Protein AF-A0A0N6ZLJ0-F1 (afdb_monomer)

Mean predicted aligned error: 18.86 Å

Structure (mmCIF, N/CA/C/O backbone):
data_AF-A0A0N6ZLJ0-F1
#
_entry.id   AF-A0A0N6ZLJ0-F1
#
loop_
_atom_site.group_PDB
_atom_site.id
_atom_site.type_symbol
_atom_site.label_atom_id
_atom_site.label_alt_id
_atom_site.label_comp_id
_atom_site.label_asym_id
_atom_site.label_entity_id
_atom_site.label_seq_id
_atom_site.pdbx_PDB_ins_code
_atom_site.Cartn_x
_atom_site.Cartn_y
_atom_site.Cartn_z
_atom_site.occupancy
_atom_site.B_iso_or_equiv
_atom_site.auth_seq_id
_atom_site.auth_comp_id
_atom_site.auth_asym_id
_atom_site.auth_atom_id
_atom_site.pdbx_PDB_model_num
ATOM 1 N N . MET A 1 1 ? 42.363 -26.002 18.635 1.00 52.41 1 MET A N 1
ATOM 2 C CA . MET A 1 1 ? 41.527 -25.064 19.416 1.00 52.41 1 MET A CA 1
ATOM 3 C C . MET A 1 1 ? 40.366 -24.640 18.540 1.00 52.41 1 MET A C 1
ATOM 5 O O . MET A 1 1 ? 40.624 -24.199 17.424 1.00 52.41 1 MET A O 1
ATOM 9 N N . ALA A 1 2 ? 39.127 -24.828 18.997 1.00 64.88 2 ALA A N 1
ATOM 10 C CA . ALA A 1 2 ? 37.952 -24.365 18.263 1.00 64.88 2 ALA A CA 1
ATOM 11 C C . ALA A 1 2 ? 37.994 -22.833 18.156 1.00 64.88 2 ALA A C 1
ATOM 13 O O . ALA A 1 2 ? 38.275 -22.152 19.144 1.00 64.88 2 ALA A O 1
ATOM 14 N N . ARG A 1 3 ? 37.780 -22.292 16.953 1.00 79.94 3 ARG A N 1
ATOM 15 C CA . ARG A 1 3 ? 37.704 -20.840 16.748 1.00 79.94 3 ARG A CA 1
ATOM 16 C C . ARG A 1 3 ? 36.329 -20.370 17.218 1.00 79.94 3 ARG A C 1
ATOM 18 O O . ARG A 1 3 ? 35.318 -20.896 16.761 1.00 79.94 3 ARG A O 1
ATOM 25 N N . THR A 1 4 ? 36.298 -19.407 18.129 1.00 82.31 4 THR A N 1
ATOM 26 C CA . THR A 1 4 ? 35.071 -18.805 18.664 1.00 82.31 4 THR A CA 1
ATOM 27 C C . THR A 1 4 ? 34.960 -17.352 18.226 1.00 82.31 4 THR A C 1
ATOM 29 O O . THR A 1 4 ? 35.959 -16.724 17.858 1.00 82.31 4 THR A O 1
ATOM 32 N N . ILE A 1 5 ? 33.749 -16.800 18.280 1.00 77.75 5 ILE A N 1
ATOM 33 C CA . ILE A 1 5 ? 33.586 -15.349 18.181 1.00 77.75 5 ILE A CA 1
ATOM 34 C C . ILE A 1 5 ? 34.235 -14.666 19.389 1.00 77.75 5 ILE A C 1
ATOM 36 O O . ILE A 1 5 ? 34.245 -15.176 20.512 1.00 77.75 5 ILE A O 1
ATOM 40 N N . THR A 1 6 ? 34.815 -13.499 19.149 1.00 76.69 6 THR A N 1
ATOM 41 C CA . THR A 1 6 ? 35.459 -12.689 20.183 1.00 76.69 6 THR A CA 1
ATOM 42 C C . THR A 1 6 ? 34.416 -12.090 21.128 1.00 76.69 6 THR A C 1
ATOM 44 O O . THR A 1 6 ? 33.272 -11.851 20.744 1.00 76.69 6 THR A O 1
ATOM 47 N N . ARG A 1 7 ? 34.811 -11.771 22.366 1.00 70.88 7 ARG A N 1
ATOM 48 C CA . ARG A 1 7 ? 33.910 -11.159 23.359 1.00 70.88 7 ARG A CA 1
ATOM 49 C C . ARG A 1 7 ? 33.211 -9.872 22.868 1.00 70.88 7 ARG A C 1
ATOM 51 O O . ARG A 1 7 ? 32.027 -9.719 23.142 1.00 70.88 7 ARG A O 1
ATOM 58 N N . PRO A 1 8 ? 33.858 -8.980 22.091 1.00 70.81 8 PRO A N 1
ATOM 59 C CA . PRO A 1 8 ? 33.164 -7.839 21.486 1.00 70.81 8 PRO A CA 1
ATOM 60 C C . PRO A 1 8 ? 32.103 -8.215 20.439 1.00 70.81 8 PRO A C 1
ATOM 62 O O . PRO A 1 8 ? 31.102 -7.518 20.323 1.00 70.81 8 PRO A O 1
ATOM 65 N N . GLN A 1 9 ? 32.306 -9.293 19.672 1.00 71.44 9 GLN A N 1
ATOM 66 C CA . GLN A 1 9 ? 31.314 -9.801 18.708 1.00 71.44 9 GLN A CA 1
ATOM 67 C C . GLN A 1 9 ? 30.130 -10.451 19.429 1.00 71.44 9 GLN A C 1
ATOM 69 O O . GLN A 1 9 ? 28.988 -10.244 19.037 1.00 71.44 9 GLN A O 1
ATOM 74 N N . PHE A 1 10 ? 30.418 -11.182 20.507 1.00 71.19 10 PHE A N 1
ATOM 75 C CA . PHE A 1 10 ? 29.425 -11.779 21.395 1.00 71.19 10 PHE A CA 1
ATOM 76 C C . PHE A 1 10 ? 28.491 -10.724 21.999 1.00 71.19 10 PHE A C 1
ATOM 78 O O . PHE A 1 10 ? 27.276 -10.838 21.878 1.00 71.19 10 PHE A O 1
ATOM 85 N N . GLU A 1 11 ? 29.047 -9.666 22.599 1.00 65.94 11 GLU A N 1
ATOM 86 C CA . GLU A 1 11 ? 28.230 -8.598 23.189 1.00 65.94 11 GLU A CA 1
ATOM 87 C C . GLU A 1 11 ? 27.425 -7.852 22.122 1.00 65.94 11 GLU A C 1
ATOM 89 O O . GLU A 1 11 ? 26.254 -7.567 22.344 1.00 65.94 11 GLU A O 1
ATOM 94 N N . ALA A 1 12 ? 28.014 -7.595 20.946 1.00 66.00 12 ALA A N 1
ATOM 95 C CA . ALA A 1 12 ? 27.310 -6.948 19.842 1.00 66.00 12 ALA A CA 1
ATOM 96 C C . ALA A 1 12 ? 26.086 -7.758 19.382 1.00 66.00 12 ALA A C 1
ATOM 98 O O . ALA A 1 12 ? 25.016 -7.179 19.209 1.00 66.00 12 ALA A O 1
ATOM 99 N N . LEU A 1 13 ? 26.226 -9.080 19.238 1.00 66.31 13 LEU A N 1
ATOM 100 C CA . LEU A 1 13 ? 25.138 -9.966 18.823 1.00 66.31 13 LEU A CA 1
ATOM 101 C C . LEU A 1 13 ? 24.043 -10.080 19.895 1.00 66.31 13 LEU A C 1
ATOM 103 O O . LEU A 1 13 ? 22.867 -9.965 19.571 1.00 66.31 13 LEU A O 1
ATOM 107 N N . ARG A 1 14 ? 24.424 -10.211 21.174 1.00 66.25 14 ARG A N 1
ATOM 108 C CA . ARG A 1 14 ? 23.482 -10.226 22.308 1.00 66.25 14 ARG A CA 1
ATOM 109 C C . ARG A 1 14 ? 22.653 -8.943 22.381 1.00 66.25 14 ARG A C 1
ATOM 111 O O . ARG A 1 14 ? 21.457 -8.987 22.617 1.00 66.25 14 ARG A O 1
ATOM 118 N N . THR A 1 15 ? 23.276 -7.785 22.160 1.00 60.75 15 THR A N 1
ATOM 119 C CA . THR A 1 15 ? 22.575 -6.488 22.199 1.00 60.75 15 THR A CA 1
ATOM 120 C C . THR A 1 15 ? 21.744 -6.174 20.954 1.00 60.75 15 THR A C 1
ATOM 122 O O . THR A 1 15 ? 21.046 -5.165 20.949 1.00 60.75 15 THR A O 1
ATOM 125 N N . ALA A 1 16 ? 21.842 -6.990 19.902 1.00 55.72 16 ALA A N 1
ATOM 126 C CA . ALA A 1 16 ? 21.079 -6.821 18.668 1.00 55.72 16 ALA A CA 1
ATOM 127 C C . ALA A 1 16 ? 19.743 -7.593 18.673 1.00 55.72 16 ALA A C 1
ATOM 129 O O . ALA A 1 16 ? 18.965 -7.429 17.737 1.00 55.72 16 ALA A O 1
ATOM 130 N N . ALA A 1 17 ? 19.465 -8.404 19.703 1.00 48.97 17 ALA A N 1
ATOM 131 C CA . ALA A 1 17 ? 18.191 -9.101 19.853 1.00 48.97 17 ALA A CA 1
ATOM 132 C C . ALA A 1 17 ? 17.025 -8.108 20.063 1.00 48.97 17 ALA A C 1
ATOM 134 O O . ALA A 1 17 ? 17.182 -7.122 20.795 1.00 48.97 17 ALA A O 1
ATOM 135 N N . PRO A 1 18 ? 15.853 -8.334 19.441 1.00 46.22 18 PRO A N 1
ATOM 136 C CA . PRO A 1 18 ? 14.679 -7.505 19.668 1.00 46.22 18 PRO A CA 1
ATOM 137 C C . PRO A 1 18 ? 14.128 -7.755 21.076 1.00 46.22 18 PRO A C 1
ATOM 139 O O . PRO A 1 18 ? 13.447 -8.743 21.330 1.00 46.22 18 PRO A O 1
ATOM 142 N N . VAL A 1 19 ? 14.392 -6.834 22.006 1.00 40.75 19 VAL A N 1
ATOM 143 C CA . VAL A 1 19 ? 13.733 -6.837 23.317 1.00 40.75 19 VAL A CA 1
ATOM 144 C C . VAL A 1 19 ? 12.391 -6.121 23.180 1.00 40.75 19 VAL A C 1
ATOM 146 O O . VAL A 1 19 ? 12.261 -4.928 23.463 1.00 40.75 19 VAL A O 1
ATOM 149 N N . THR A 1 20 ? 11.382 -6.846 22.705 1.00 39.81 20 THR A N 1
ATOM 150 C CA . THR A 1 20 ? 9.997 -6.362 22.575 1.00 39.81 20 THR A CA 1
ATOM 151 C C . THR A 1 20 ? 9.404 -5.859 23.898 1.00 39.81 20 THR A C 1
ATOM 153 O O . THR A 1 20 ? 8.471 -5.070 23.878 1.00 39.81 20 THR A O 1
ATOM 156 N N . GLU A 1 21 ? 9.974 -6.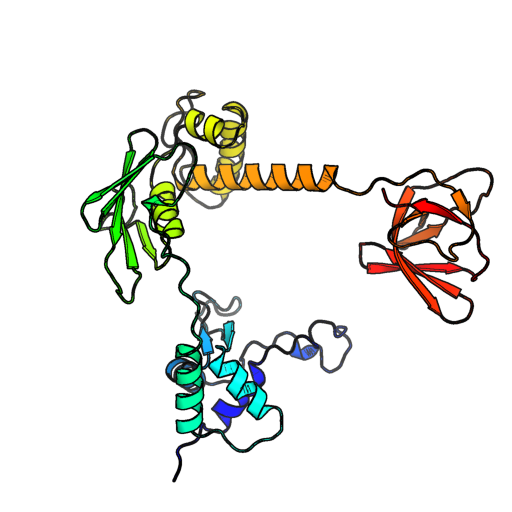215 25.052 1.00 38.59 21 GLU A N 1
ATOM 157 C CA . GLU A 1 21 ? 9.443 -5.842 26.373 1.00 38.59 21 GLU A CA 1
ATOM 158 C C . GLU A 1 21 ? 9.874 -4.449 26.883 1.00 38.59 21 GLU A C 1
ATOM 160 O O . GLU A 1 21 ? 9.404 -4.004 27.928 1.00 38.59 21 GLU A O 1
ATOM 165 N N . TRP A 1 22 ? 10.797 -3.742 26.214 1.00 38.72 22 TRP A N 1
ATOM 166 C CA . TRP A 1 22 ? 11.397 -2.505 26.765 1.00 38.72 22 TRP A CA 1
ATOM 167 C C . TRP A 1 22 ? 10.868 -1.210 26.131 1.00 38.72 22 TRP A C 1
ATOM 169 O O . TRP A 1 22 ? 11.173 -0.110 26.609 1.00 38.72 22 TRP A O 1
ATOM 179 N N . GLN A 1 23 ? 10.060 -1.321 25.075 1.00 40.97 23 GLN A N 1
ATOM 180 C CA . GLN A 1 23 ? 9.491 -0.168 24.370 1.00 40.97 23 GLN A CA 1
ATOM 181 C C . GLN A 1 23 ? 8.473 0.599 25.240 1.00 40.97 23 GLN A C 1
ATOM 183 O O . GLN A 1 23 ? 8.405 1.829 25.153 1.00 40.97 23 GLN A O 1
ATOM 188 N N . ASP A 1 24 ? 7.840 -0.075 26.206 1.00 42.41 24 ASP A N 1
ATOM 189 C CA . ASP A 1 24 ? 6.773 0.480 27.056 1.00 42.41 24 ASP A CA 1
ATOM 190 C C . ASP A 1 24 ? 7.243 1.086 28.391 1.00 42.41 24 ASP A C 1
ATOM 192 O O . ASP A 1 24 ? 6.434 1.545 29.198 1.00 42.41 24 ASP A O 1
ATOM 196 N N . LEU A 1 25 ? 8.554 1.147 28.660 1.00 43.81 25 LEU A N 1
ATOM 197 C CA . LEU A 1 25 ? 9.036 1.736 29.915 1.00 43.81 25 LEU A CA 1
ATOM 198 C C . LEU A 1 25 ? 8.827 3.268 29.941 1.00 43.81 25 LEU A C 1
ATOM 200 O O . LEU A 1 25 ? 9.243 3.957 29.003 1.00 43.81 25 LEU A O 1
ATOM 204 N N . PRO A 1 26 ? 8.248 3.846 31.009 1.00 53.50 26 PRO A N 1
ATOM 205 C CA . PRO A 1 26 ? 8.068 5.293 31.122 1.00 53.50 26 PRO A CA 1
ATOM 206 C C . PRO A 1 26 ? 9.421 6.017 31.169 1.00 53.50 26 PRO A C 1
ATOM 208 O O . PRO A 1 26 ? 10.396 5.490 31.702 1.00 53.50 26 PRO A O 1
ATOM 211 N N . ALA A 1 27 ? 9.491 7.245 30.640 1.00 54.44 27 ALA A N 1
ATOM 212 C CA . ALA A 1 27 ? 10.744 8.004 30.483 1.00 54.44 27 ALA A CA 1
ATOM 213 C C . ALA A 1 27 ? 11.508 8.255 31.802 1.00 54.44 27 ALA A C 1
ATOM 215 O O . ALA A 1 27 ? 12.710 8.502 31.797 1.00 54.44 27 ALA A O 1
ATOM 216 N N . SER A 1 28 ? 10.811 8.168 32.935 1.00 50.03 28 SER A N 1
ATOM 217 C CA . SER A 1 28 ? 11.355 8.290 34.290 1.00 50.03 28 SER A CA 1
ATOM 218 C C . SER A 1 28 ? 12.064 7.030 34.801 1.00 50.03 28 SER A C 1
ATOM 220 O O . SER A 1 28 ? 12.712 7.072 35.847 1.00 50.03 28 SER A O 1
ATOM 222 N N . HIS A 1 29 ? 11.950 5.900 34.101 1.00 46.72 29 HIS A N 1
ATOM 223 C CA . HIS A 1 29 ? 12.581 4.648 34.494 1.00 46.72 29 HIS A CA 1
ATOM 224 C C . HIS A 1 29 ? 14.100 4.717 34.261 1.00 46.72 29 HIS A C 1
ATOM 226 O O . HIS A 1 29 ? 14.548 5.150 33.202 1.00 46.72 29 HIS A O 1
ATOM 232 N N . ALA A 1 30 ? 14.918 4.232 35.203 1.00 42.78 30 ALA A N 1
ATOM 233 C CA . ALA A 1 30 ? 16.387 4.308 35.109 1.00 42.78 30 ALA A CA 1
ATOM 234 C C . ALA A 1 30 ? 16.961 3.644 33.834 1.00 42.78 30 ALA A C 1
ATOM 236 O O . ALA A 1 30 ? 18.031 4.019 33.354 1.00 42.78 30 ALA A O 1
ATOM 237 N N . LEU A 1 31 ? 16.212 2.695 33.259 1.00 38.00 31 LEU A N 1
ATOM 238 C CA . LEU A 1 31 ? 16.536 1.990 32.012 1.00 38.00 31 LEU A CA 1
ATOM 239 C C . LEU A 1 31 ? 15.912 2.618 30.747 1.00 38.00 31 LEU A C 1
ATOM 241 O O . LEU A 1 31 ? 16.231 2.189 29.644 1.00 38.00 31 LEU A O 1
ATOM 245 N N . ALA A 1 32 ? 15.062 3.645 30.859 1.00 44.88 32 ALA A N 1
ATOM 246 C CA . ALA A 1 32 ? 14.475 4.326 29.698 1.00 44.88 32 ALA A CA 1
ATOM 247 C C . ALA A 1 32 ? 15.512 5.135 28.897 1.00 44.88 32 ALA A C 1
ATOM 249 O O . ALA A 1 32 ? 15.346 5.336 27.698 1.00 44.88 32 ALA A O 1
ATOM 250 N N . SER A 1 33 ? 16.639 5.502 29.520 1.00 42.03 33 SER A N 1
ATOM 251 C CA . SER A 1 33 ? 17.816 6.091 28.854 1.00 42.03 33 SER A CA 1
ATOM 252 C C . SER A 1 33 ? 18.478 5.162 27.821 1.00 42.03 33 SER A C 1
ATOM 254 O O . SER A 1 33 ? 19.375 5.574 27.087 1.00 42.03 33 SER A O 1
ATOM 256 N N . LEU A 1 34 ? 18.043 3.900 27.747 1.00 39.84 34 LEU A N 1
ATOM 257 C CA . LEU A 1 34 ? 18.506 2.906 26.783 1.00 39.84 34 LEU A CA 1
ATOM 258 C C . LEU A 1 34 ? 17.640 2.855 25.511 1.00 39.84 34 LEU A C 1
ATOM 260 O O . LEU A 1 34 ? 17.991 2.110 24.598 1.00 39.84 34 LEU A O 1
ATOM 264 N N . LYS A 1 35 ? 16.553 3.643 25.427 1.00 41.97 35 LYS A N 1
ATOM 265 C CA . LYS A 1 35 ? 15.631 3.684 24.273 1.00 41.97 35 LYS A CA 1
ATOM 266 C C . LYS A 1 35 ? 16.289 4.145 22.961 1.00 41.97 35 LYS A C 1
ATOM 268 O O . LYS A 1 35 ? 15.826 3.756 21.898 1.00 41.97 35 LYS A O 1
ATOM 273 N N . ASP A 1 36 ? 17.426 4.842 23.025 1.00 42.09 36 ASP A N 1
ATOM 274 C CA . ASP A 1 36 ? 18.203 5.283 21.850 1.00 42.09 36 ASP A CA 1
ATOM 275 C C . ASP A 1 36 ? 19.373 4.359 21.456 1.00 42.09 36 ASP A C 1
ATOM 277 O O . ASP A 1 36 ? 20.393 4.784 20.900 1.00 42.09 36 ASP A O 1
ATOM 281 N N . ARG A 1 37 ? 19.268 3.049 21.700 1.00 46.84 37 ARG A N 1
ATOM 282 C CA . ARG A 1 37 ? 20.363 2.117 21.383 1.00 46.84 37 ARG A CA 1
ATOM 283 C C . ARG A 1 37 ? 20.310 1.578 19.961 1.00 46.84 37 ARG A C 1
ATOM 285 O O . ARG A 1 37 ? 19.965 0.441 19.674 1.00 46.84 37 ARG A O 1
ATOM 292 N N . ARG A 1 38 ? 20.823 2.426 19.077 1.00 41.47 38 ARG A N 1
ATOM 293 C CA . ARG A 1 38 ? 21.673 2.043 17.944 1.00 41.47 38 ARG A CA 1
ATOM 294 C C . ARG A 1 38 ? 22.865 1.206 18.466 1.00 41.47 38 ARG A C 1
ATOM 296 O O . ARG A 1 38 ? 23.229 1.328 19.633 1.00 41.47 38 ARG A O 1
ATOM 303 N N . ALA A 1 39 ? 23.516 0.392 17.632 1.00 39.56 39 ALA A N 1
ATOM 304 C CA . ALA A 1 39 ? 24.730 -0.371 17.976 1.00 39.56 39 ALA A CA 1
ATOM 305 C C . ALA A 1 39 ? 25.961 0.536 18.264 1.00 39.56 39 ALA A C 1
ATOM 307 O O . ALA A 1 39 ? 26.999 0.426 17.619 1.00 39.56 39 ALA A O 1
ATOM 308 N N . VAL A 1 40 ? 25.859 1.475 19.212 1.00 42.81 40 VAL A N 1
ATOM 309 C CA . VAL A 1 40 ? 26.749 2.643 19.378 1.00 42.81 40 VAL A CA 1
ATOM 310 C C . VAL A 1 40 ? 28.142 2.291 19.917 1.00 42.81 40 VAL A C 1
ATOM 312 O O . VAL A 1 40 ? 28.978 3.172 20.068 1.00 42.81 40 VAL A O 1
ATOM 315 N N . VAL A 1 41 ? 28.483 1.019 20.151 1.00 45.78 41 VAL A N 1
ATOM 316 C CA . VAL A 1 41 ? 29.832 0.680 20.660 1.00 45.78 41 VAL A CA 1
ATOM 317 C C . VAL A 1 41 ? 30.513 -0.489 19.936 1.00 45.78 41 VAL A C 1
ATOM 319 O O . VAL A 1 41 ? 31.637 -0.861 20.280 1.00 45.78 41 VAL A O 1
ATOM 322 N N . ALA A 1 42 ? 29.914 -1.052 18.882 1.00 52.75 42 ALA A N 1
ATOM 323 C CA . ALA A 1 42 ? 30.617 -2.036 18.061 1.00 52.75 42 ALA A CA 1
ATOM 324 C C . ALA A 1 42 ? 31.529 -1.312 17.056 1.00 52.75 42 ALA A C 1
ATOM 326 O O . ALA A 1 42 ? 31.067 -0.541 16.215 1.00 52.75 42 ALA A O 1
ATOM 327 N N . ARG A 1 43 ? 32.847 -1.559 17.113 1.00 59.41 43 ARG A N 1
ATOM 328 C CA . ARG A 1 43 ? 33.771 -1.086 16.065 1.00 59.41 43 ARG A CA 1
ATOM 329 C C . ARG A 1 43 ? 33.284 -1.599 14.706 1.00 59.41 43 ARG A C 1
ATOM 331 O O . ARG A 1 43 ? 32.845 -2.741 14.618 1.00 59.41 43 ARG A O 1
ATOM 338 N N . ARG A 1 44 ? 33.439 -0.813 13.635 1.00 65.50 44 ARG A N 1
ATOM 339 C CA . ARG A 1 44 ? 33.070 -1.205 12.256 1.00 65.50 44 ARG A CA 1
ATOM 340 C C . ARG A 1 44 ? 33.551 -2.613 11.881 1.00 65.50 44 ARG A C 1
ATOM 342 O O . ARG A 1 44 ? 32.789 -3.406 11.349 1.00 65.50 44 ARG A O 1
ATOM 349 N N . SER A 1 45 ? 34.778 -2.957 12.270 1.00 69.94 45 SER A N 1
ATOM 350 C CA . SER A 1 45 ? 35.364 -4.286 12.064 1.00 69.94 45 SER A CA 1
ATOM 351 C C . SER A 1 45 ? 34.576 -5.433 12.713 1.00 69.94 45 SER A C 1
ATOM 353 O O . SER A 1 45 ? 34.623 -6.556 12.230 1.00 69.94 45 SER A O 1
ATOM 355 N N . THR A 1 46 ? 33.884 -5.179 13.824 1.00 68.25 46 THR A N 1
ATOM 356 C CA . THR A 1 46 ? 33.023 -6.153 14.507 1.00 68.25 46 THR A CA 1
ATOM 357 C C . THR A 1 46 ? 31.763 -6.406 13.687 1.00 68.25 46 THR A C 1
ATOM 359 O O . THR A 1 46 ? 31.415 -7.561 13.460 1.00 68.25 46 THR A O 1
ATOM 362 N N . VAL A 1 47 ? 31.127 -5.340 13.196 1.00 68.06 47 VAL A N 1
ATOM 363 C CA . VAL A 1 47 ? 29.914 -5.420 12.369 1.00 68.06 47 VAL A CA 1
ATOM 364 C C . VAL A 1 47 ? 30.211 -6.102 11.034 1.00 68.06 47 VAL A C 1
ATOM 366 O O . VAL A 1 47 ? 29.505 -7.033 10.663 1.00 68.06 47 VAL A O 1
ATOM 369 N N . ASP A 1 48 ? 31.310 -5.734 10.369 1.00 71.94 48 ASP A N 1
ATOM 370 C CA . ASP A 1 48 ? 31.718 -6.345 9.097 1.00 71.94 48 ASP A CA 1
ATOM 371 C C . ASP A 1 48 ? 31.927 -7.865 9.227 1.00 71.94 48 ASP A C 1
ATOM 373 O O . ASP A 1 48 ? 31.646 -8.620 8.297 1.00 71.94 48 ASP A O 1
ATOM 377 N N . VAL A 1 49 ? 32.410 -8.336 10.383 1.00 76.12 49 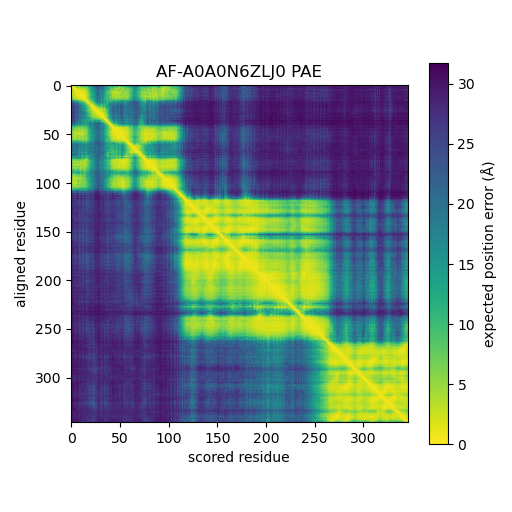VAL A N 1
ATOM 378 C CA . VAL A 1 49 ? 32.560 -9.774 10.641 1.00 76.12 49 VAL A CA 1
ATOM 379 C C . VAL A 1 49 ? 31.206 -10.444 10.868 1.00 76.12 49 VAL A C 1
ATOM 381 O O . VAL A 1 49 ? 30.990 -11.519 10.321 1.00 76.12 49 VAL A O 1
ATOM 384 N N . LEU A 1 50 ? 30.284 -9.828 11.613 1.00 77.50 50 LEU A N 1
ATOM 385 C CA . LEU A 1 50 ? 28.943 -10.389 11.831 1.00 77.50 50 LEU A CA 1
ATOM 386 C C . LEU A 1 50 ? 28.133 -10.484 10.527 1.00 77.50 50 LEU A C 1
ATOM 388 O O . LEU A 1 50 ? 27.475 -11.496 10.298 1.00 77.50 50 LEU A O 1
ATOM 392 N N . VAL A 1 51 ? 28.262 -9.489 9.644 1.00 78.31 51 VAL A N 1
ATOM 393 C CA . VAL A 1 51 ? 27.670 -9.509 8.294 1.00 78.31 51 VAL A CA 1
ATOM 394 C C . VAL A 1 51 ? 28.283 -10.628 7.449 1.00 78.31 51 VAL A C 1
ATOM 396 O O . VAL A 1 51 ? 27.560 -11.410 6.842 1.00 78.31 51 VAL A O 1
ATOM 399 N N . ARG A 1 52 ? 29.617 -10.779 7.450 1.00 82.62 52 ARG A N 1
ATOM 400 C CA . ARG A 1 52 ? 30.289 -11.883 6.730 1.00 82.62 52 ARG A CA 1
ATOM 401 C C . ARG A 1 52 ? 29.904 -13.268 7.242 1.00 82.62 52 ARG A C 1
ATOM 403 O O . ARG A 1 52 ? 29.989 -14.227 6.485 1.00 82.62 52 ARG A O 1
ATOM 410 N N . LEU A 1 53 ? 29.530 -13.373 8.514 1.00 80.38 53 LEU A N 1
ATOM 411 C CA . LEU A 1 53 ? 29.043 -14.608 9.123 1.00 80.38 53 LEU A CA 1
ATOM 412 C C . LEU A 1 53 ? 27.545 -14.846 8.876 1.00 80.38 53 LEU A C 1
ATOM 414 O O . LEU A 1 53 ? 27.035 -15.865 9.324 1.00 80.38 53 LEU A O 1
ATOM 418 N N . GLY A 1 54 ? 26.843 -13.938 8.187 1.00 81.12 54 GLY A N 1
ATOM 419 C CA . GLY A 1 54 ? 25.416 -14.075 7.883 1.00 81.12 54 GLY A CA 1
ATOM 420 C C . GLY A 1 54 ? 24.504 -13.943 9.103 1.00 81.12 54 GLY A C 1
ATOM 421 O O . GLY A 1 54 ? 23.384 -14.438 9.076 1.00 81.12 54 GLY A O 1
ATOM 422 N N . LEU A 1 55 ? 24.974 -13.313 10.185 1.00 76.44 55 LEU A N 1
ATOM 423 C CA . LEU A 1 55 ? 24.220 -13.179 11.440 1.00 76.44 55 LEU A CA 1
ATOM 424 C C . LEU A 1 55 ? 23.400 -11.883 11.512 1.00 76.44 55 LEU A C 1
ATOM 426 O O . LEU A 1 55 ? 22.543 -11.738 12.378 1.00 76.44 55 LEU A O 1
ATOM 430 N N . VAL A 1 56 ? 23.703 -10.913 10.650 1.00 76.12 56 VAL A N 1
ATOM 431 C CA . VAL A 1 56 ? 23.172 -9.551 10.726 1.00 76.12 56 VAL A CA 1
ATOM 432 C C . VAL A 1 56 ? 22.974 -8.974 9.328 1.00 76.12 56 VAL A C 1
ATOM 434 O O . VAL A 1 56 ? 23.853 -9.127 8.478 1.00 76.12 56 VAL A O 1
ATOM 437 N N . GLU A 1 57 ? 21.883 -8.232 9.134 1.00 71.00 57 GLU A N 1
ATOM 438 C CA . GLU A 1 57 ? 21.611 -7.447 7.925 1.00 71.00 57 GLU A CA 1
ATOM 439 C C . GLU A 1 57 ? 21.771 -5.937 8.177 1.00 71.00 57 GLU A C 1
ATOM 441 O O . GLU A 1 57 ? 21.436 -5.406 9.245 1.00 71.00 57 GLU A O 1
ATOM 446 N N . LEU A 1 58 ? 22.323 -5.233 7.185 1.00 67.12 58 LEU A N 1
ATOM 447 C CA . LEU A 1 58 ? 22.482 -3.777 7.209 1.00 67.12 58 LEU A CA 1
ATOM 448 C C . LEU A 1 58 ? 21.267 -3.115 6.554 1.00 67.12 58 LEU A C 1
ATOM 450 O O . LEU A 1 58 ? 20.821 -3.569 5.506 1.00 67.12 58 LEU A O 1
ATOM 454 N N . ALA A 1 59 ? 20.777 -2.014 7.127 1.00 57.31 59 ALA A N 1
ATOM 455 C CA . ALA A 1 59 ? 19.878 -1.123 6.394 1.00 57.31 59 ALA A CA 1
ATOM 456 C C . ALA A 1 59 ? 20.684 -0.268 5.414 1.00 57.31 59 ALA A C 1
ATOM 458 O O . ALA A 1 59 ? 21.654 0.387 5.813 1.00 57.31 59 ALA A O 1
ATOM 459 N N . ASP A 1 60 ? 20.246 -0.219 4.160 1.00 50.12 60 ASP A N 1
ATOM 460 C CA . ASP A 1 60 ? 20.778 0.729 3.190 1.00 50.12 60 ASP A CA 1
ATOM 461 C C . ASP A 1 60 ? 20.394 2.173 3.562 1.00 50.12 60 ASP A C 1
ATOM 463 O O . ASP A 1 60 ? 19.284 2.462 4.006 1.00 50.12 60 ASP A O 1
ATOM 467 N N . GLY A 1 61 ? 21.331 3.106 3.365 1.00 52.91 61 GLY A N 1
ATOM 468 C CA . GLY A 1 61 ? 21.024 4.540 3.275 1.00 52.91 61 GLY A CA 1
ATOM 469 C C . GLY A 1 61 ? 20.959 5.360 4.572 1.00 52.91 61 GLY A C 1
ATOM 470 O O . GLY A 1 61 ? 20.641 6.545 4.501 1.00 52.91 61 GLY A O 1
ATOM 471 N N . ALA A 1 62 ? 21.293 4.819 5.748 1.00 49.56 62 ALA A N 1
ATOM 472 C CA . ALA A 1 62 ? 21.254 5.610 6.985 1.00 49.56 62 ALA A CA 1
ATOM 473 C C . ALA A 1 62 ? 22.427 6.615 7.091 1.00 49.56 62 ALA A C 1
ATOM 475 O O . ALA A 1 62 ? 23.600 6.242 7.200 1.00 49.56 62 ALA A O 1
ATOM 476 N N . VAL A 1 63 ? 22.107 7.911 7.131 1.00 52.09 63 VAL A N 1
ATOM 477 C CA . VAL A 1 63 ? 23.054 9.014 7.367 1.00 52.09 63 VAL A CA 1
ATOM 478 C C . VAL A 1 63 ? 22.828 9.569 8.775 1.00 52.09 63 VAL A C 1
ATOM 480 O O . VAL A 1 63 ? 21.694 9.721 9.220 1.00 52.09 63 VAL A O 1
ATOM 483 N N . SER A 1 64 ? 23.902 9.824 9.524 1.00 46.72 64 SER A N 1
ATOM 484 C CA . SER A 1 64 ? 23.808 10.488 10.829 1.00 46.72 64 SER A CA 1
ATOM 485 C C . SER A 1 64 ? 23.313 11.924 10.639 1.00 46.72 64 SER A C 1
ATOM 487 O O . SER A 1 64 ? 23.980 12.703 9.968 1.00 46.72 64 SER A O 1
ATOM 489 N N . GLU A 1 65 ? 22.186 12.283 11.255 1.00 46.19 65 GLU A N 1
ATOM 490 C CA . GLU A 1 65 ? 21.636 13.651 11.208 1.00 46.19 65 GLU A CA 1
ATOM 491 C C . GLU A 1 65 ? 22.597 14.687 11.812 1.00 46.19 65 GLU A C 1
ATOM 493 O O . GLU A 1 65 ? 22.694 15.807 11.325 1.00 46.19 65 GLU A O 1
ATOM 498 N N . GLU A 1 66 ? 23.372 14.292 12.825 1.00 41.50 66 GLU A N 1
ATOM 499 C CA . GLU A 1 66 ? 24.331 15.163 13.513 1.00 41.50 66 GLU A CA 1
ATOM 500 C C . GLU A 1 66 ? 25.622 15.400 12.710 1.00 41.50 66 GLU A C 1
ATOM 502 O O . GLU A 1 66 ? 26.219 16.471 12.784 1.00 41.50 66 GLU A O 1
ATOM 507 N N . THR A 1 67 ? 26.082 14.410 11.936 1.00 48.88 67 THR A N 1
ATOM 508 C CA . THR A 1 67 ? 27.407 14.470 11.283 1.00 48.88 67 THR A CA 1
ATOM 509 C C . THR A 1 67 ? 27.368 14.419 9.757 1.00 48.88 67 THR A C 1
ATOM 511 O O . THR A 1 67 ? 28.407 14.605 9.121 1.00 48.88 67 THR A O 1
ATOM 514 N N . GLY A 1 68 ? 26.213 14.130 9.153 1.00 45.16 68 GLY A N 1
ATOM 515 C CA . GLY A 1 68 ? 26.046 13.962 7.706 1.00 45.16 68 GLY A CA 1
ATOM 516 C C . GLY A 1 68 ? 26.803 12.765 7.117 1.00 45.16 68 GLY A C 1
ATOM 517 O O . GLY A 1 68 ? 26.921 12.648 5.899 1.00 45.16 68 GLY A O 1
ATOM 518 N N . ARG A 1 69 ? 27.362 11.878 7.954 1.00 43.34 69 ARG A N 1
ATOM 519 C CA . ARG A 1 69 ? 28.165 10.732 7.505 1.00 43.34 69 ARG A CA 1
ATOM 520 C C . ARG A 1 69 ? 27.316 9.462 7.409 1.00 43.34 69 ARG A C 1
ATOM 522 O O . ARG A 1 69 ? 26.503 9.221 8.307 1.00 43.34 69 ARG A O 1
ATOM 529 N N . PRO A 1 70 ? 27.521 8.624 6.374 1.00 48.34 70 PRO A N 1
ATOM 530 C CA . PRO A 1 70 ? 26.896 7.309 6.307 1.00 48.34 70 PRO A CA 1
ATOM 531 C C . PRO A 1 70 ? 27.385 6.463 7.485 1.00 48.34 70 PRO A C 1
ATOM 533 O O . PRO A 1 70 ? 28.589 6.407 7.761 1.00 48.34 70 PRO A O 1
ATOM 536 N N . TRP A 1 71 ? 26.460 5.826 8.199 1.00 49.44 71 TRP A N 1
ATOM 537 C CA . TRP A 1 71 ? 26.787 4.963 9.330 1.00 49.44 71 TRP A CA 1
ATOM 538 C C . TRP A 1 71 ? 26.011 3.644 9.230 1.00 49.44 71 TRP A C 1
ATOM 540 O O . TRP A 1 71 ? 24.849 3.615 8.835 1.00 49.44 71 TRP A O 1
ATOM 550 N N . ASN A 1 72 ? 26.674 2.535 9.562 1.00 48.62 72 ASN A N 1
ATOM 551 C CA . ASN A 1 72 ? 26.107 1.197 9.409 1.00 48.62 72 ASN A CA 1
ATOM 552 C C . ASN A 1 72 ? 25.158 0.907 10.578 1.00 48.62 72 ASN A C 1
ATOM 554 O O . ASN A 1 72 ? 25.610 0.583 11.680 1.00 48.62 72 ASN A O 1
ATOM 558 N N . ARG A 1 73 ? 23.848 1.016 10.342 1.00 55.28 73 ARG A N 1
ATOM 559 C CA . ARG A 1 73 ? 22.823 0.556 11.283 1.00 55.28 73 ARG A CA 1
ATOM 560 C C . ARG A 1 73 ? 22.541 -0.923 11.016 1.00 55.28 73 ARG A C 1
ATOM 562 O O . ARG A 1 73 ? 22.134 -1.286 9.917 1.00 55.28 73 ARG A O 1
ATOM 569 N N . ILE A 1 74 ? 22.757 -1.760 12.029 1.00 55.50 74 ILE A N 1
ATOM 570 C CA . ILE A 1 74 ? 22.216 -3.124 12.061 1.00 55.50 74 ILE A CA 1
ATOM 571 C C . ILE A 1 74 ? 20.692 -2.983 12.112 1.00 55.50 74 ILE A C 1
ATOM 573 O O . ILE A 1 74 ? 20.181 -2.386 13.061 1.00 55.50 74 ILE A O 1
ATOM 577 N N . HIS A 1 75 ? 19.998 -3.429 11.067 1.00 57.88 75 HIS A N 1
ATOM 578 C CA . HIS A 1 75 ? 18.546 -3.262 10.946 1.00 57.88 75 HIS A CA 1
ATOM 579 C C . HIS A 1 75 ? 17.788 -4.440 11.556 1.00 57.88 75 HIS A C 1
ATOM 581 O O . HIS A 1 75 ? 16.758 -4.238 12.190 1.00 57.88 75 HIS A O 1
ATOM 587 N N . ALA A 1 76 ? 18.333 -5.648 11.407 1.00 62.50 76 ALA A N 1
ATOM 588 C CA . ALA A 1 76 ? 17.770 -6.870 11.959 1.00 62.50 76 ALA A CA 1
ATOM 589 C C . ALA A 1 76 ? 18.858 -7.937 12.158 1.00 62.50 76 ALA A C 1
ATOM 591 O O . ALA A 1 76 ? 19.907 -7.921 11.498 1.00 62.50 76 ALA A O 1
ATOM 592 N N . LEU A 1 77 ? 18.593 -8.872 13.070 1.00 71.94 77 LEU A N 1
ATOM 593 C CA . LEU A 1 77 ? 19.270 -10.163 13.092 1.00 71.94 77 LEU A CA 1
ATOM 594 C C . LEU A 1 77 ? 18.684 -11.043 11.983 1.00 71.94 77 LEU A C 1
ATOM 596 O O . LEU A 1 77 ? 17.489 -10.986 11.709 1.00 71.94 77 LEU A O 1
ATOM 600 N N . THR A 1 78 ? 19.511 -11.876 11.358 1.00 75.38 78 THR A N 1
ATOM 601 C CA . THR A 1 78 ? 18.981 -12.978 10.539 1.00 75.38 78 THR A CA 1
ATOM 602 C C . THR A 1 78 ? 18.400 -14.059 11.460 1.00 75.38 78 THR A C 1
ATOM 604 O O . THR A 1 78 ? 18.783 -14.112 12.627 1.00 75.38 78 THR A O 1
ATOM 607 N N . PRO A 1 79 ? 17.573 -14.999 10.972 1.00 76.56 79 PRO A N 1
ATOM 608 C CA . PRO A 1 79 ? 17.158 -16.172 11.749 1.00 76.56 79 PRO A CA 1
ATOM 609 C C . PRO A 1 79 ? 18.325 -16.945 12.394 1.00 76.56 79 PRO A C 1
ATOM 611 O O . PRO A 1 79 ? 18.227 -17.404 13.531 1.00 76.56 79 PRO A O 1
ATOM 614 N N . ALA A 1 80 ? 19.468 -17.051 11.702 1.00 75.81 80 ALA A N 1
ATOM 615 C CA . ALA A 1 80 ? 20.690 -17.599 12.289 1.00 75.81 80 ALA A CA 1
ATOM 616 C C . ALA A 1 80 ? 21.252 -16.680 13.390 1.00 75.81 80 ALA A C 1
ATOM 618 O O . ALA A 1 80 ? 21.639 -17.156 14.456 1.00 75.81 80 ALA A O 1
ATOM 619 N N . GLY A 1 81 ? 21.262 -15.365 13.162 1.00 76.56 81 GLY A N 1
ATOM 620 C CA . GLY A 1 81 ? 21.589 -14.349 14.162 1.00 76.56 81 GLY A CA 1
ATOM 621 C C . GLY A 1 81 ? 20.742 -14.439 15.428 1.00 76.56 81 GLY A C 1
ATOM 622 O O . GLY A 1 81 ? 21.305 -14.416 16.518 1.00 76.56 81 GLY A O 1
ATOM 623 N N . GLU A 1 82 ? 19.427 -14.601 15.293 1.00 75.19 82 GLU A N 1
ATOM 624 C CA . GLU A 1 82 ? 18.469 -14.753 16.393 1.00 75.19 82 GLU A CA 1
ATOM 625 C C . GLU A 1 82 ? 18.696 -16.051 17.166 1.00 75.19 82 GLU A C 1
ATOM 627 O O . GLU A 1 82 ? 18.810 -16.023 18.389 1.00 75.19 82 GLU A O 1
ATOM 632 N N . ALA A 1 83 ? 18.849 -17.183 16.471 1.00 72.25 83 ALA A N 1
ATOM 633 C CA . ALA A 1 83 ? 19.114 -18.474 17.106 1.00 72.25 83 ALA A CA 1
ATOM 634 C C . ALA A 1 83 ? 20.428 -18.465 17.903 1.00 72.25 83 ALA A C 1
ATOM 636 O O . ALA A 1 83 ? 20.513 -19.023 19.003 1.00 72.25 83 ALA A O 1
ATOM 637 N N . ILE A 1 84 ? 21.462 -17.808 17.366 1.00 75.69 84 ILE A N 1
ATOM 638 C CA . ILE A 1 84 ? 22.717 -17.628 18.087 1.00 75.69 84 ILE A CA 1
ATOM 639 C C . ILE A 1 84 ? 22.527 -16.641 19.243 1.00 75.69 84 ILE A C 1
ATOM 641 O O . ILE A 1 84 ? 22.920 -16.990 20.352 1.00 75.69 84 ILE A O 1
ATOM 645 N N . ALA A 1 85 ? 21.904 -15.476 19.043 1.00 72.81 85 ALA A N 1
ATOM 646 C CA . ALA A 1 85 ? 21.680 -14.473 20.089 1.00 72.81 85 ALA A CA 1
ATOM 647 C C . ALA A 1 85 ? 20.880 -15.028 21.278 1.00 72.81 85 ALA A C 1
ATOM 649 O O . ALA A 1 85 ? 21.307 -14.853 22.418 1.00 72.81 85 ALA A O 1
ATOM 650 N N . ALA A 1 86 ? 19.812 -15.788 21.022 1.00 69.06 86 ALA A N 1
ATOM 651 C CA . ALA A 1 86 ? 19.020 -16.464 22.048 1.00 69.06 86 ALA A CA 1
ATOM 652 C C . ALA A 1 86 ? 19.874 -17.432 22.883 1.00 69.06 86 ALA A C 1
ATOM 654 O O . ALA A 1 86 ? 19.783 -17.458 24.107 1.00 69.06 86 ALA A O 1
ATOM 655 N N . SER A 1 87 ? 20.799 -18.162 22.248 1.00 66.56 87 SER A N 1
ATOM 656 C CA . SER A 1 87 ? 21.734 -19.035 22.973 1.00 66.56 87 SER A CA 1
ATOM 657 C C . SER A 1 87 ? 22.766 -18.282 23.831 1.00 66.56 87 SER A C 1
ATOM 659 O O . SER A 1 87 ? 23.425 -18.895 24.673 1.00 66.56 87 SER A O 1
ATOM 661 N N . LEU A 1 88 ? 22.924 -16.965 23.629 1.00 66.12 88 LEU A N 1
ATOM 662 C CA . LEU A 1 88 ? 23.827 -16.112 24.410 1.00 66.12 88 LEU A CA 1
ATOM 663 C C . LEU A 1 88 ? 23.160 -15.480 25.637 1.00 66.12 88 LEU A C 1
ATOM 665 O O . LEU A 1 88 ? 23.864 -15.158 26.597 1.00 66.12 88 LEU A O 1
ATOM 669 N N . GLU A 1 89 ? 21.839 -15.286 25.626 1.00 58.84 89 GLU A N 1
ATOM 670 C CA . GLU A 1 89 ? 21.104 -14.646 26.729 1.00 58.84 89 GLU A CA 1
ATOM 671 C C . GLU A 1 89 ? 21.111 -15.484 28.020 1.00 58.84 89 GLU A C 1
ATOM 673 O O . GLU A 1 89 ? 21.043 -14.932 29.116 1.00 58.84 89 GLU A O 1
ATOM 678 N N . GLU A 1 90 ? 21.341 -16.795 27.918 1.00 55.97 90 GLU A N 1
ATOM 679 C CA . GLU A 1 90 ? 21.405 -17.731 29.052 1.00 55.97 90 GLU A CA 1
ATOM 680 C C . GLU A 1 90 ? 22.771 -17.766 29.778 1.00 55.97 90 GLU A C 1
ATOM 682 O O . GLU A 1 90 ? 23.010 -18.622 30.630 1.00 55.97 90 GLU A O 1
ATOM 687 N N . GLY A 1 91 ? 23.707 -16.862 29.454 1.00 55.75 91 GLY A N 1
ATOM 688 C CA . GLY A 1 91 ? 25.058 -16.874 30.039 1.00 55.75 91 GLY A CA 1
ATOM 689 C C . GLY A 1 91 ? 25.931 -18.037 29.544 1.00 55.75 91 GLY A C 1
ATOM 690 O O . GLY A 1 91 ? 26.876 -18.448 30.223 1.00 55.75 91 GLY A O 1
ATOM 691 N N . GLY A 1 92 ? 25.606 -18.571 28.364 1.00 61.34 92 GLY A N 1
ATOM 692 C CA . GLY A 1 92 ? 26.296 -19.693 27.738 1.00 61.34 92 GLY A CA 1
ATOM 693 C C . GLY A 1 92 ? 27.746 -19.395 27.310 1.00 61.34 92 GLY A C 1
ATOM 694 O O . GLY A 1 92 ? 28.175 -18.239 27.243 1.00 61.34 92 GLY A O 1
ATOM 695 N N . PRO A 1 93 ? 28.540 -20.442 27.011 1.00 70.69 93 PRO A N 1
ATOM 696 C CA . PRO A 1 93 ? 29.916 -20.296 26.534 1.00 70.69 93 PRO A CA 1
ATOM 697 C C . PRO A 1 93 ? 29.984 -19.590 25.168 1.00 70.69 93 PRO A C 1
ATOM 699 O O . PRO A 1 93 ? 29.022 -19.588 24.403 1.00 70.69 93 PRO A O 1
ATOM 702 N N . LEU A 1 94 ? 31.156 -19.033 24.826 1.00 74.25 94 LEU A N 1
ATOM 703 C CA . LEU A 1 94 ? 31.383 -18.423 23.510 1.00 74.25 94 LEU A CA 1
ATOM 704 C C . LEU A 1 94 ? 31.064 -19.417 22.384 1.00 74.25 94 LEU A C 1
ATOM 706 O O . LEU A 1 94 ? 31.588 -20.531 22.353 1.00 74.25 94 LEU A O 1
ATOM 710 N N . VAL A 1 95 ? 30.248 -18.972 21.433 1.00 78.88 95 VAL A N 1
ATOM 711 C CA . VAL A 1 95 ? 29.806 -19.784 20.298 1.00 78.88 95 VAL A CA 1
ATOM 712 C C . VAL A 1 95 ? 30.972 -20.033 19.336 1.00 78.88 95 VAL A C 1
ATOM 714 O O . VAL A 1 95 ? 31.745 -19.125 19.002 1.00 78.88 95 VAL A O 1
ATOM 717 N N . THR A 1 96 ? 31.119 -21.287 18.908 1.00 84.69 96 THR A N 1
ATOM 718 C CA . THR A 1 96 ? 32.123 -21.713 17.927 1.00 84.69 96 THR A CA 1
ATOM 719 C C . THR A 1 96 ? 31.698 -21.336 16.509 1.00 84.69 96 THR A C 1
ATOM 721 O O . THR A 1 96 ? 30.510 -21.270 16.197 1.00 84.69 96 THR A O 1
ATOM 724 N N . LEU A 1 97 ? 32.671 -21.117 15.621 1.00 81.19 97 LEU A N 1
ATOM 725 C CA . LEU A 1 97 ? 32.386 -20.845 14.209 1.00 81.19 97 LEU A CA 1
ATOM 726 C C . LEU A 1 97 ? 31.660 -22.011 13.521 1.00 81.19 97 LEU A C 1
ATOM 728 O O . LEU A 1 97 ? 30.833 -21.762 12.652 1.00 81.19 97 LEU A O 1
ATOM 732 N N . ASP A 1 98 ? 31.912 -23.253 13.940 1.00 81.38 98 ASP A N 1
ATOM 733 C CA . ASP A 1 98 ? 31.236 -24.434 13.387 1.00 81.38 98 ASP A CA 1
ATOM 734 C C . ASP A 1 98 ? 29.734 -24.416 13.708 1.00 81.38 98 ASP A C 1
ATOM 736 O O . ASP A 1 98 ? 28.912 -24.632 12.826 1.00 81.38 98 ASP A O 1
ATOM 740 N N . ARG A 1 99 ? 29.360 -24.022 14.934 1.00 81.19 99 ARG A N 1
ATOM 741 C CA . ARG A 1 99 ? 27.953 -23.866 15.334 1.00 81.19 99 ARG A CA 1
ATOM 742 C C . ARG A 1 99 ? 27.260 -22.718 14.596 1.00 81.19 99 ARG A C 1
ATOM 744 O O . ARG A 1 99 ? 26.073 -22.803 14.300 1.00 81.19 99 ARG A O 1
ATOM 751 N N . ILE A 1 100 ? 27.995 -21.649 14.285 1.00 81.44 100 ILE A N 1
ATOM 752 C CA . ILE A 1 100 ? 27.489 -2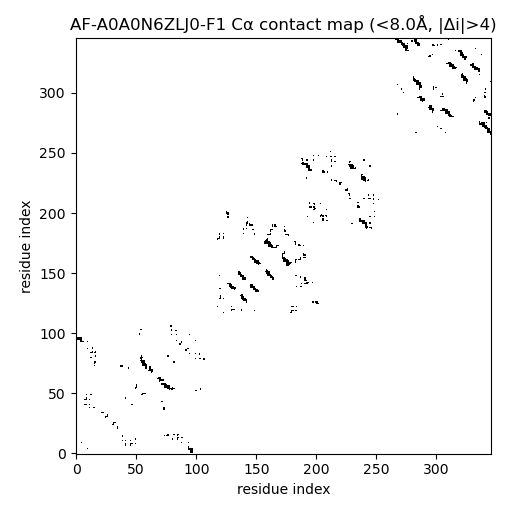0.567 13.427 1.00 81.44 100 ILE A CA 1
ATOM 753 C C . ILE A 1 100 ? 27.246 -21.094 12.012 1.00 81.44 100 ILE A C 1
ATOM 755 O O . ILE A 1 100 ? 26.185 -20.848 11.450 1.00 81.44 100 ILE A O 1
ATOM 759 N N . ALA A 1 101 ? 28.190 -21.856 11.454 1.00 81.44 101 ALA A N 1
ATOM 760 C CA . ALA A 1 101 ? 28.039 -22.456 10.134 1.00 81.44 101 ALA A CA 1
ATOM 761 C C . ALA A 1 101 ? 26.851 -23.430 10.078 1.00 81.44 101 ALA A C 1
ATOM 763 O O . ALA A 1 101 ? 26.099 -23.408 9.109 1.00 81.44 101 ALA A O 1
ATOM 764 N N . GLU A 1 102 ? 26.638 -24.228 11.127 1.00 82.81 102 GLU A N 1
ATOM 765 C CA . GLU A 1 102 ? 25.470 -25.104 11.270 1.00 82.81 102 GLU A CA 1
ATOM 766 C C . GLU A 1 102 ? 24.158 -24.314 11.328 1.00 82.81 102 GLU A C 1
ATOM 768 O O . GLU A 1 102 ? 23.218 -24.659 10.619 1.00 82.81 102 GLU A O 1
ATOM 773 N N . ALA A 1 103 ? 24.088 -23.234 12.115 1.00 79.06 103 ALA A N 1
ATOM 774 C CA . ALA A 1 103 ? 22.889 -22.398 12.215 1.00 79.06 103 ALA A CA 1
ATOM 775 C C . ALA A 1 103 ? 22.550 -21.701 10.884 1.00 79.06 103 ALA A C 1
ATOM 777 O O . ALA A 1 103 ? 21.392 -21.669 10.469 1.00 79.06 103 ALA A O 1
ATOM 778 N N . VAL A 1 104 ? 23.567 -21.196 10.182 1.00 79.00 104 VAL A N 1
ATOM 779 C CA . VAL A 1 104 ? 23.412 -20.582 8.854 1.00 79.00 104 VAL A CA 1
ATOM 780 C C . VAL A 1 104 ? 23.015 -21.627 7.805 1.00 79.00 104 VAL A C 1
ATOM 782 O O . VAL A 1 104 ? 22.152 -21.369 6.970 1.00 79.00 104 VAL A O 1
ATOM 785 N N . ALA A 1 105 ? 23.585 -22.834 7.857 1.00 79.69 105 ALA A N 1
ATOM 786 C CA . ALA A 1 105 ? 23.192 -23.930 6.973 1.00 79.69 105 ALA A CA 1
ATOM 787 C C . ALA A 1 105 ? 21.759 -24.414 7.256 1.00 79.69 105 ALA A C 1
ATOM 789 O O . ALA A 1 105 ? 21.013 -24.685 6.318 1.00 79.69 105 ALA A O 1
ATOM 790 N N . ALA A 1 106 ? 21.352 -24.462 8.529 1.00 72.50 106 ALA A N 1
ATOM 791 C CA . ALA A 1 106 ? 20.003 -24.837 8.939 1.00 72.50 106 ALA A CA 1
ATOM 792 C C . ALA A 1 106 ? 18.947 -23.856 8.399 1.00 72.50 106 ALA A C 1
ATOM 794 O O . ALA A 1 106 ? 17.891 -24.292 7.935 1.00 72.50 106 ALA A O 1
ATOM 795 N N . GLN A 1 107 ? 19.262 -22.554 8.364 1.00 67.19 107 GLN A N 1
ATOM 796 C CA . GLN A 1 107 ? 18.422 -21.525 7.741 1.00 67.19 107 GLN A CA 1
ATOM 797 C C . GLN A 1 107 ? 18.181 -21.792 6.244 1.00 67.19 107 GLN A C 1
ATOM 799 O O . GLN A 1 107 ? 17.087 -21.538 5.744 1.00 67.19 107 GLN A O 1
ATOM 804 N N . ALA A 1 108 ? 19.166 -22.346 5.531 1.00 60.09 108 ALA A N 1
ATOM 805 C CA . ALA A 1 108 ? 19.032 -22.697 4.116 1.00 60.09 108 ALA A CA 1
ATOM 806 C C . ALA A 1 108 ? 18.210 -23.981 3.872 1.00 60.09 108 ALA A C 1
ATOM 808 O O . ALA A 1 108 ? 17.846 -24.264 2.731 1.00 60.09 108 ALA A O 1
ATOM 809 N N . THR A 1 109 ? 17.920 -24.763 4.920 1.00 50.97 109 THR A N 1
ATOM 810 C CA . THR A 1 109 ? 17.243 -26.068 4.817 1.00 50.97 109 THR A CA 1
ATOM 811 C C . THR A 1 109 ? 15.796 -26.093 5.293 1.00 50.97 109 THR A C 1
ATOM 813 O O . THR A 1 109 ? 15.188 -27.158 5.225 1.00 50.97 109 THR A O 1
ATOM 816 N N . THR A 1 110 ? 15.202 -24.974 5.720 1.00 41.69 110 THR A N 1
ATOM 817 C CA . THR A 1 110 ? 13.743 -24.922 5.902 1.00 41.69 110 THR A CA 1
ATOM 818 C C . THR A 1 110 ? 13.095 -25.091 4.527 1.00 41.69 110 THR A C 1
ATOM 820 O O . THR A 1 110 ? 13.233 -24.197 3.688 1.00 41.69 110 THR A O 1
ATOM 823 N N . PRO A 1 111 ? 12.405 -26.211 4.239 1.00 40.22 111 PRO A N 1
ATOM 824 C CA . PRO A 1 111 ? 11.766 -26.385 2.954 1.00 40.22 111 PRO A CA 1
ATOM 825 C C . PRO A 1 111 ? 10.510 -25.518 2.965 1.00 40.22 111 PRO A C 1
ATOM 827 O O . PRO A 1 111 ? 9.438 -25.945 3.388 1.00 40.22 111 PRO A O 1
ATOM 830 N N . ALA A 1 112 ? 10.641 -24.274 2.512 1.00 39.34 112 ALA A N 1
ATOM 831 C CA . ALA A 1 112 ? 9.503 -23.570 1.963 1.00 39.34 112 ALA A CA 1
ATOM 832 C C . ALA A 1 112 ? 9.031 -24.414 0.777 1.00 39.34 112 ALA A C 1
ATOM 834 O O . ALA A 1 112 ? 9.730 -24.522 -0.231 1.00 39.34 112 ALA A O 1
ATOM 835 N N . THR A 1 113 ? 7.885 -25.079 0.918 1.00 35.34 113 THR A N 1
ATOM 836 C CA . THR A 1 113 ? 7.147 -25.629 -0.220 1.00 35.34 113 THR A CA 1
ATOM 837 C C . THR A 1 113 ? 7.112 -24.534 -1.286 1.00 35.34 113 THR A C 1
ATOM 839 O O . THR A 1 113 ? 6.548 -23.475 -1.000 1.00 35.34 113 THR A O 1
ATOM 842 N N . PRO A 1 114 ? 7.752 -24.700 -2.461 1.00 38.50 114 PRO A N 1
ATOM 843 C CA . PRO A 1 114 ? 7.782 -23.634 -3.441 1.00 38.50 114 PRO A CA 1
ATOM 844 C C . PRO A 1 114 ? 6.348 -23.436 -3.915 1.00 38.50 114 PRO A C 1
ATOM 846 O O . PRO A 1 114 ? 5.788 -24.281 -4.617 1.00 38.50 114 PRO A O 1
ATOM 849 N N . ALA A 1 115 ? 5.747 -22.320 -3.506 1.00 44.78 115 ALA A N 1
ATOM 850 C CA . ALA A 1 115 ? 4.621 -21.771 -4.231 1.00 44.78 115 ALA A CA 1
ATOM 851 C C . ALA A 1 115 ? 5.026 -21.710 -5.716 1.00 44.78 115 ALA A C 1
ATOM 853 O O . ALA A 1 115 ? 6.204 -21.456 -6.010 1.00 44.78 115 ALA A O 1
ATOM 854 N N . PRO A 1 116 ? 4.111 -22.001 -6.655 1.00 53.88 116 PRO A N 1
ATOM 855 C CA . PRO A 1 116 ? 4.422 -21.898 -8.074 1.00 53.88 116 PRO A CA 1
ATOM 856 C C . PRO A 1 116 ? 5.063 -20.532 -8.330 1.00 53.88 116 PRO A C 1
ATOM 858 O O . PRO A 1 116 ? 4.542 -19.512 -7.885 1.00 53.88 116 PRO A O 1
ATOM 861 N N . ALA A 1 117 ? 6.242 -20.526 -8.956 1.00 64.06 117 ALA A N 1
ATOM 862 C CA . ALA A 1 117 ? 6.993 -19.297 -9.159 1.00 64.06 117 ALA A CA 1
ATOM 863 C C . ALA A 1 117 ? 6.155 -18.340 -10.014 1.00 64.06 117 ALA A C 1
ATOM 865 O O . ALA A 1 117 ? 5.986 -18.591 -11.207 1.00 64.06 117 ALA A O 1
ATOM 866 N N . VAL A 1 118 ? 5.643 -17.276 -9.393 1.00 84.56 118 VAL A N 1
ATOM 867 C CA . VAL A 1 118 ? 4.884 -16.214 -10.060 1.00 84.56 118 VAL A CA 1
ATOM 868 C C . VAL A 1 118 ? 5.759 -15.646 -11.173 1.00 84.56 118 VAL A C 1
ATOM 870 O O . VAL A 1 118 ? 6.885 -15.200 -10.929 1.00 84.56 118 VAL A O 1
ATOM 873 N N . THR A 1 119 ? 5.283 -15.736 -12.412 1.00 91.44 119 THR A N 1
ATOM 874 C CA . THR A 1 119 ? 5.941 -15.142 -13.577 1.00 91.44 119 THR A CA 1
ATOM 875 C C . THR A 1 119 ? 5.318 -13.784 -13.883 1.00 91.44 119 THR A C 1
ATOM 877 O O . THR A 1 119 ? 4.184 -13.531 -13.478 1.00 91.44 119 THR A O 1
ATOM 880 N N . PRO A 1 120 ? 5.991 -12.905 -14.650 1.00 92.12 120 PRO A N 1
ATOM 881 C CA . PRO A 1 120 ? 5.396 -11.628 -15.041 1.00 92.12 120 PRO A CA 1
ATOM 882 C C . PRO A 1 120 ? 4.044 -11.785 -15.749 1.00 92.12 120 PRO A C 1
ATOM 884 O O . PRO A 1 120 ? 3.182 -10.929 -15.617 1.00 92.12 120 PRO A O 1
ATOM 887 N N . GLY A 1 121 ? 3.833 -12.894 -16.467 1.00 91.44 121 GLY A N 1
ATOM 888 C CA . GLY A 1 121 ? 2.567 -13.178 -17.147 1.00 91.44 121 GLY A CA 1
ATOM 889 C C . GLY A 1 121 ? 1.396 -13.505 -16.216 1.00 91.44 121 GLY A C 1
ATOM 890 O O . GLY A 1 121 ? 0.256 -13.437 -16.663 1.00 91.44 121 GLY A O 1
ATOM 891 N N . ASP A 1 122 ? 1.664 -13.839 -14.953 1.00 90.81 122 ASP A N 1
ATOM 892 C CA . ASP A 1 122 ? 0.635 -14.114 -13.944 1.00 90.81 122 ASP A CA 1
ATOM 893 C C . ASP A 1 122 ? 0.187 -12.830 -13.221 1.00 90.81 122 ASP A C 1
ATOM 895 O O . ASP A 1 122 ? -0.806 -12.830 -12.493 1.00 90.81 122 ASP A O 1
ATOM 899 N N . VAL A 1 123 ? 0.906 -11.721 -13.430 1.00 90.62 123 VAL A N 1
ATOM 900 C CA . VAL A 1 123 ? 0.626 -10.431 -12.800 1.00 90.62 123 VAL A CA 1
ATOM 901 C C . VAL A 1 123 ? -0.533 -9.748 -13.519 1.00 90.62 123 VAL A C 1
ATOM 903 O O . VAL A 1 123 ? -0.482 -9.479 -14.718 1.00 90.62 123 VAL A O 1
ATOM 906 N N . ILE A 1 124 ? -1.580 -9.415 -12.768 1.00 88.06 124 ILE A N 1
ATOM 907 C CA . ILE A 1 124 ? -2.738 -8.688 -13.286 1.00 88.06 124 ILE A CA 1
ATOM 908 C C . ILE A 1 124 ? -2.644 -7.233 -12.821 1.00 88.06 124 ILE A C 1
ATOM 910 O O . ILE A 1 124 ? -2.578 -6.946 -11.623 1.00 88.06 124 ILE A O 1
ATOM 914 N N . ARG A 1 125 ? -2.638 -6.306 -13.784 1.00 86.38 125 ARG A N 1
ATOM 915 C CA . ARG A 1 125 ? -2.716 -4.857 -13.558 1.00 86.38 125 ARG A CA 1
ATOM 916 C C . ARG A 1 125 ? -3.778 -4.269 -14.499 1.00 86.38 125 ARG A C 1
ATOM 918 O O . ARG A 1 125 ? -3.715 -4.522 -15.705 1.00 86.38 125 ARG A O 1
ATOM 925 N N . PRO A 1 126 ? -4.777 -3.524 -13.995 1.00 81.94 126 PRO A N 1
ATOM 926 C CA . PRO A 1 126 ? -5.804 -2.928 -14.846 1.00 81.94 126 PRO A CA 1
ATOM 927 C C . PRO A 1 126 ? -5.207 -1.998 -15.913 1.00 81.94 126 PRO A C 1
ATOM 929 O O . PRO A 1 126 ? -4.283 -1.238 -15.637 1.00 81.94 126 PRO A O 1
ATOM 932 N N . GLY A 1 127 ? -5.724 -2.063 -17.144 1.00 82.81 127 GLY A N 1
ATOM 933 C CA . GLY A 1 127 ? -5.242 -1.233 -18.260 1.00 82.81 127 GLY A CA 1
ATOM 934 C C . GLY A 1 127 ? -3.850 -1.601 -18.791 1.00 82.81 127 GLY A C 1
ATOM 935 O O . GLY A 1 127 ? -3.334 -0.912 -19.668 1.00 82.81 127 GLY A O 1
ATOM 936 N N . VAL A 1 128 ? -3.252 -2.687 -18.294 1.00 91.50 128 VAL A N 1
ATOM 937 C CA . VAL A 1 128 ? -1.932 -3.172 -18.704 1.00 91.50 128 VAL A CA 1
ATOM 938 C C . VAL A 1 128 ? -2.089 -4.512 -19.404 1.00 91.50 128 VAL A C 1
ATOM 940 O O . VAL A 1 128 ? -2.800 -5.401 -18.939 1.00 91.50 128 VAL A O 1
ATOM 943 N N . THR A 1 129 ? -1.406 -4.668 -20.532 1.00 94.12 129 THR A N 1
ATOM 944 C CA . THR A 1 129 ? -1.337 -5.939 -21.249 1.00 94.12 129 THR A CA 1
ATOM 945 C C . THR A 1 129 ? 0.043 -6.545 -21.055 1.00 94.12 129 THR A C 1
ATOM 947 O O . THR A 1 129 ? 1.040 -5.942 -21.443 1.00 94.12 129 THR A O 1
ATOM 950 N N . ILE A 1 130 ? 0.103 -7.749 -20.484 1.00 95.69 130 ILE A N 1
ATOM 951 C CA . ILE A 1 130 ? 1.349 -8.507 -20.348 1.00 95.69 130 ILE A CA 1
ATOM 952 C C . ILE A 1 130 ? 1.291 -9.716 -21.271 1.00 95.69 130 ILE A C 1
ATOM 954 O O . ILE A 1 130 ? 0.332 -10.489 -21.240 1.00 95.69 130 ILE A O 1
ATOM 958 N N . ARG A 1 131 ? 2.304 -9.883 -22.124 1.00 95.19 131 ARG A N 1
ATOM 959 C CA . ARG A 1 131 ? 2.386 -11.013 -23.058 1.00 95.19 131 ARG A CA 1
ATOM 960 C C . ARG A 1 131 ? 3.727 -11.697 -22.936 1.00 95.19 131 ARG A C 1
ATOM 962 O O . ARG A 1 131 ? 4.757 -11.051 -22.792 1.00 95.19 131 ARG A O 1
ATOM 969 N N . LYS A 1 132 ? 3.723 -13.023 -23.035 1.00 94.31 132 LYS A N 1
ATOM 970 C CA . LYS A 1 132 ? 4.958 -13.789 -23.172 1.00 94.31 132 LYS A CA 1
ATOM 971 C C . LYS A 1 132 ? 5.451 -13.670 -24.614 1.00 94.31 132 LYS A C 1
ATOM 973 O O . LYS A 1 132 ? 4.760 -14.105 -25.530 1.00 94.31 132 LYS A O 1
ATOM 978 N N . ASP A 1 133 ? 6.637 -13.103 -24.790 1.00 89.38 133 ASP A N 1
ATOM 979 C CA . ASP A 1 133 ? 7.236 -12.765 -26.089 1.00 89.38 133 ASP A CA 1
ATOM 980 C C . ASP A 1 133 ? 8.562 -13.517 -26.293 1.00 89.38 133 ASP A C 1
ATOM 982 O O . ASP A 1 133 ? 9.589 -12.971 -26.682 1.00 89.38 133 ASP A O 1
ATOM 986 N N . GLY A 1 134 ? 8.570 -14.799 -25.918 1.00 85.69 134 GLY A N 1
ATOM 987 C CA . GLY A 1 134 ? 9.740 -15.663 -26.024 1.00 85.69 134 GLY A CA 1
ATOM 988 C C . GLY A 1 134 ? 9.880 -16.646 -24.868 1.00 85.69 134 GLY A C 1
ATOM 989 O O . GLY A 1 134 ? 9.034 -16.753 -23.979 1.00 85.69 134 GLY A O 1
ATOM 990 N N . ARG A 1 135 ? 10.979 -17.410 -24.883 1.00 80.25 135 ARG A N 1
ATOM 991 C CA . ARG A 1 135 ? 11.225 -18.465 -23.886 1.00 80.25 135 ARG A CA 1
ATOM 992 C C . ARG A 1 135 ? 11.444 -17.901 -22.476 1.00 80.25 135 ARG A C 1
ATOM 994 O O . ARG A 1 135 ? 11.016 -18.547 -21.526 1.00 80.25 135 ARG A O 1
ATOM 1001 N N . MET A 1 136 ? 12.043 -16.713 -22.376 1.00 90.31 136 MET A N 1
ATOM 1002 C CA . MET A 1 136 ? 12.445 -16.043 -21.130 1.00 90.31 136 MET A CA 1
ATOM 1003 C C . MET A 1 136 ? 12.128 -14.539 -21.163 1.00 90.31 136 MET A C 1
ATOM 1005 O O . MET A 1 136 ? 12.861 -13.740 -20.591 1.00 90.31 136 MET A O 1
ATOM 1009 N N . GLN A 1 137 ? 11.088 -14.137 -21.894 1.00 94.75 137 GLN A N 1
ATOM 1010 C CA . GLN A 1 137 ? 10.800 -12.730 -22.161 1.00 94.75 137 GLN A CA 1
ATOM 1011 C C . GLN A 1 137 ? 9.302 -12.450 -22.073 1.00 94.75 137 GLN A C 1
ATOM 1013 O O . GLN A 1 137 ? 8.484 -13.226 -22.577 1.00 94.75 137 GLN A O 1
ATOM 1018 N N . TRP A 1 138 ? 8.959 -11.317 -21.466 1.00 97.00 138 TRP A N 1
ATOM 1019 C CA . TRP A 1 138 ? 7.605 -10.787 -21.384 1.00 97.00 138 TRP A CA 1
ATOM 1020 C C . TRP A 1 138 ? 7.600 -9.326 -21.809 1.00 97.00 138 TRP A C 1
ATOM 1022 O O . TRP A 1 138 ? 8.494 -8.569 -21.440 1.00 97.00 138 TRP A O 1
ATOM 1032 N N . THR A 1 139 ? 6.591 -8.924 -22.566 1.00 96.75 139 THR A N 1
ATOM 1033 C CA . THR A 1 139 ? 6.315 -7.523 -22.873 1.00 96.75 139 THR A CA 1
ATOM 1034 C C . THR A 1 139 ? 5.235 -7.007 -21.938 1.00 96.75 139 THR A C 1
ATOM 1036 O O . THR A 1 139 ? 4.274 -7.714 -21.638 1.00 96.75 139 THR A O 1
ATOM 1039 N N . VAL A 1 140 ? 5.415 -5.777 -21.464 1.00 95.94 140 VAL A N 1
ATOM 1040 C CA . VAL A 1 140 ? 4.457 -5.054 -20.624 1.00 95.94 140 VAL A CA 1
ATOM 1041 C C . VAL A 1 140 ? 4.056 -3.801 -21.386 1.00 95.94 140 VAL A C 1
ATOM 1043 O O . VAL A 1 140 ? 4.902 -2.948 -21.657 1.00 95.94 140 VAL A O 1
ATOM 1046 N N . GLU A 1 141 ? 2.783 -3.710 -21.756 1.00 94.38 141 GLU A N 1
ATOM 1047 C CA . GLU A 1 141 ? 2.246 -2.649 -22.605 1.00 94.38 141 GLU A CA 1
ATOM 1048 C C . GLU A 1 141 ? 1.152 -1.851 -21.883 1.00 94.38 141 GLU A C 1
ATOM 1050 O O . GLU A 1 141 ? 0.231 -2.429 -21.300 1.00 94.38 141 GLU A O 1
ATOM 1055 N N . ARG A 1 142 ? 1.239 -0.518 -21.957 1.00 92.69 142 ARG A N 1
ATOM 1056 C CA . ARG A 1 142 ? 0.205 0.429 -21.514 1.00 92.69 142 ARG A CA 1
ATOM 1057 C C . ARG A 1 142 ? 0.162 1.615 -22.469 1.00 92.69 142 ARG A C 1
ATOM 1059 O O . ARG A 1 142 ? 1.204 2.182 -22.778 1.00 92.69 142 ARG A O 1
ATOM 1066 N N . ASP A 1 143 ? -1.035 1.989 -22.919 1.00 87.94 143 ASP A N 1
ATOM 1067 C CA . ASP A 1 143 ? -1.272 3.164 -23.774 1.00 87.94 143 ASP A CA 1
ATOM 1068 C C . ASP A 1 143 ? -0.388 3.220 -25.040 1.00 87.94 143 ASP A C 1
ATOM 1070 O O . ASP A 1 143 ? 0.011 4.286 -25.498 1.00 87.94 143 ASP A O 1
ATOM 1074 N N . GLY A 1 144 ? -0.062 2.057 -25.618 1.00 87.38 144 GLY A N 1
ATOM 1075 C CA . GLY A 1 144 ? 0.817 1.945 -26.789 1.00 87.38 144 GLY A CA 1
ATOM 1076 C C . GLY A 1 144 ? 2.314 2.093 -26.484 1.00 87.38 144 GLY A C 1
ATOM 1077 O O . GLY A 1 144 ? 3.138 2.054 -27.399 1.00 87.38 144 GLY A O 1
ATOM 1078 N N . HIS A 1 145 ? 2.691 2.235 -25.212 1.00 91.19 145 HIS A N 1
ATOM 1079 C CA . HIS A 1 145 ? 4.072 2.170 -24.747 1.00 91.19 145 HIS A CA 1
ATOM 1080 C C . HIS A 1 145 ? 4.411 0.772 -24.244 1.00 91.19 145 HIS A C 1
ATOM 1082 O O . HIS A 1 145 ? 3.585 0.121 -23.610 1.00 91.19 145 HIS A O 1
ATOM 1088 N N . MET A 1 146 ? 5.647 0.332 -24.483 1.00 94.00 146 MET A N 1
ATOM 1089 C CA . MET A 1 146 ? 6.080 -1.029 -24.183 1.00 94.00 146 MET A CA 1
ATOM 1090 C C . MET A 1 146 ? 7.416 -1.049 -23.439 1.00 94.00 146 MET A C 1
ATOM 1092 O O . MET A 1 146 ? 8.376 -0.389 -23.842 1.00 94.00 146 MET A O 1
ATOM 1096 N N . GLY A 1 147 ? 7.474 -1.854 -22.381 1.00 94.94 147 GLY A N 1
ATOM 1097 C CA . GLY A 1 147 ? 8.701 -2.325 -21.746 1.00 94.94 147 GLY A CA 1
ATOM 1098 C C . GLY A 1 147 ? 8.832 -3.845 -21.855 1.00 94.94 147 GLY A C 1
ATOM 1099 O O . GLY A 1 147 ? 7.908 -4.539 -22.285 1.00 94.94 147 GLY A O 1
ATOM 1100 N N . VAL A 1 148 ? 9.995 -4.364 -21.479 1.00 96.44 148 VAL A N 1
ATOM 1101 C CA . VAL A 1 148 ? 10.352 -5.780 -21.595 1.00 96.44 148 VAL A CA 1
ATOM 1102 C C . VAL A 1 148 ? 10.926 -6.278 -20.276 1.00 96.44 148 VAL A C 1
ATOM 1104 O O . VAL A 1 148 ? 11.735 -5.600 -19.649 1.00 96.44 148 VAL A O 1
ATOM 1107 N N . ILE A 1 149 ? 10.529 -7.477 -19.864 1.00 96.31 149 ILE A N 1
ATOM 1108 C CA . ILE A 1 149 ? 11.081 -8.183 -18.709 1.00 96.31 149 ILE A CA 1
ATOM 1109 C C . ILE A 1 149 ? 11.749 -9.463 -19.200 1.00 96.31 149 ILE A C 1
ATOM 1111 O O . ILE A 1 149 ? 11.125 -10.259 -19.902 1.00 96.31 149 ILE A O 1
ATOM 1115 N N . PHE A 1 150 ? 13.000 -9.671 -18.800 1.00 94.12 150 PHE A N 1
ATOM 1116 C CA . PHE A 1 150 ? 13.752 -10.896 -19.057 1.00 94.12 150 PHE A CA 1
ATOM 1117 C C . PHE A 1 150 ? 13.845 -11.755 -17.792 1.00 94.12 150 PHE A C 1
ATOM 1119 O O . PHE A 1 150 ? 14.077 -11.227 -16.703 1.00 94.12 15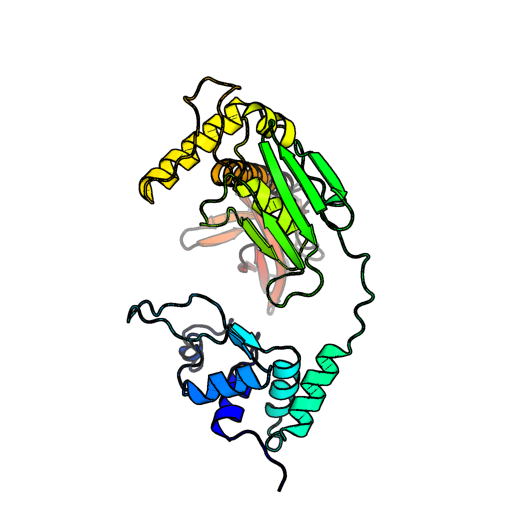0 PHE A O 1
ATOM 1126 N N . ASP A 1 151 ? 13.692 -13.073 -17.940 1.00 93.75 151 ASP A N 1
ATOM 1127 C CA . ASP A 1 151 ? 14.106 -14.055 -16.928 1.00 93.75 151 ASP A CA 1
ATOM 1128 C C . ASP A 1 151 ? 15.590 -14.369 -17.130 1.00 93.75 151 ASP A C 1
ATOM 1130 O O . ASP A 1 151 ? 15.975 -15.117 -18.029 1.00 93.75 151 ASP A O 1
ATOM 1134 N N . GLU A 1 152 ? 16.421 -13.771 -16.290 1.00 88.62 152 GLU A N 1
ATOM 1135 C CA . GLU A 1 152 ? 17.876 -13.903 -16.310 1.00 88.62 152 GLU A CA 1
ATOM 1136 C C . GLU A 1 152 ? 18.373 -15.115 -15.502 1.00 88.62 152 GLU A C 1
ATOM 1138 O O . GLU A 1 152 ? 19.569 -15.392 -15.489 1.00 88.62 152 GLU A O 1
ATOM 1143 N N . GLY A 1 153 ? 17.479 -15.851 -14.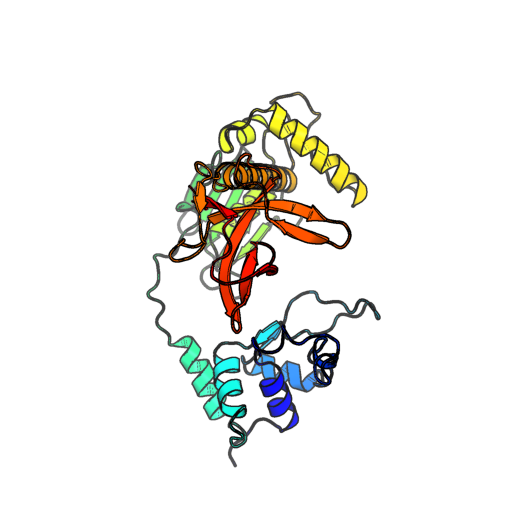825 1.00 77.06 153 GLY A N 1
ATOM 1144 C CA . GLY A 1 153 ? 17.782 -17.136 -14.191 1.00 77.06 153 GLY A CA 1
ATOM 1145 C C . GLY A 1 153 ? 18.909 -17.114 -13.146 1.00 77.06 153 GLY A C 1
ATOM 1146 O O . GLY A 1 153 ? 20.047 -17.475 -13.430 1.00 77.06 153 GLY A O 1
ATOM 1147 N N . GLY A 1 154 ? 18.583 -16.796 -11.888 1.00 66.56 154 GLY A N 1
ATOM 1148 C CA . GLY A 1 154 ? 19.486 -17.035 -10.748 1.00 66.56 154 GLY A CA 1
ATOM 1149 C C . GLY A 1 154 ? 20.697 -16.099 -10.647 1.00 66.56 154 GLY A C 1
ATOM 1150 O O . GLY A 1 154 ? 21.664 -16.430 -9.960 1.00 66.56 154 GLY A O 1
ATOM 1151 N N . MET A 1 155 ? 20.666 -14.931 -11.296 1.00 76.31 155 MET A N 1
ATOM 1152 C CA . MET A 1 155 ? 21.683 -13.901 -11.071 1.00 76.31 155 MET A CA 1
ATOM 1153 C C . MET A 1 155 ? 21.611 -13.340 -9.643 1.00 76.31 155 MET A C 1
ATOM 1155 O O . MET A 1 155 ? 20.531 -13.166 -9.078 1.00 76.31 155 MET A O 1
ATOM 1159 N N . SER A 1 156 ? 22.769 -12.960 -9.095 1.00 77.06 156 SER A N 1
ATOM 1160 C CA . SER A 1 156 ? 22.892 -12.376 -7.747 1.00 77.06 156 SER A CA 1
ATOM 1161 C C . SER A 1 156 ? 22.205 -11.020 -7.578 1.00 77.06 156 SER A C 1
ATOM 1163 O O . SER A 1 156 ? 21.950 -10.604 -6.457 1.00 77.06 156 SER A O 1
ATOM 1165 N N . ARG A 1 157 ? 21.929 -10.321 -8.682 1.00 79.69 157 ARG A N 1
ATOM 1166 C CA . ARG A 1 157 ? 21.275 -9.004 -8.693 1.00 79.69 157 ARG A CA 1
ATOM 1167 C C . ARG A 1 157 ? 19.750 -9.064 -8.822 1.00 79.69 157 ARG A C 1
ATOM 1169 O O . ARG A 1 157 ? 19.125 -8.015 -8.806 1.00 79.69 157 ARG A O 1
ATOM 1176 N N . GLY A 1 158 ? 19.174 -10.247 -9.032 1.00 84.19 158 GLY A N 1
ATOM 1177 C CA . GLY A 1 158 ? 17.757 -10.410 -9.358 1.00 84.19 158 GLY A CA 1
ATOM 1178 C C . GLY A 1 158 ? 17.542 -11.398 -10.499 1.00 84.19 158 GLY A C 1
ATOM 1179 O O . GLY A 1 158 ? 18.340 -11.462 -11.434 1.00 84.19 158 GLY A O 1
ATOM 1180 N N . ARG A 1 159 ? 16.451 -12.165 -10.430 1.00 91.25 159 ARG A N 1
ATOM 1181 C CA . ARG A 1 159 ? 16.028 -13.078 -11.503 1.00 91.25 159 ARG A CA 1
ATOM 1182 C C . ARG A 1 159 ? 15.436 -12.318 -12.688 1.00 91.25 159 ARG A C 1
ATOM 1184 O O . ARG A 1 159 ? 15.658 -12.707 -13.826 1.00 91.25 159 ARG A O 1
ATOM 1191 N N . TRP A 1 160 ? 14.680 -11.264 -12.419 1.00 94.00 160 TRP A N 1
ATOM 1192 C CA . TRP A 1 160 ? 13.952 -10.499 -13.418 1.00 94.00 160 TRP A CA 1
ATOM 1193 C C . TRP A 1 160 ? 14.702 -9.215 -13.732 1.00 94.00 160 TRP A C 1
ATOM 1195 O O . TRP A 1 160 ? 15.027 -8.448 -12.825 1.00 94.00 160 TRP A O 1
ATOM 1205 N N . ALA A 1 161 ? 14.957 -8.975 -15.014 1.00 93.69 161 ALA A N 1
ATOM 1206 C CA . ALA A 1 161 ? 15.518 -7.723 -15.497 1.00 93.69 161 ALA A CA 1
ATOM 1207 C C . ALA A 1 161 ? 14.445 -6.952 -16.265 1.00 93.69 161 ALA A C 1
ATOM 1209 O O . ALA A 1 161 ? 14.010 -7.394 -17.327 1.00 93.69 161 ALA A O 1
ATOM 1210 N N . ALA A 1 162 ? 14.032 -5.803 -15.737 1.00 94.75 162 ALA A N 1
ATOM 1211 C CA . ALA A 1 162 ? 13.024 -4.932 -16.329 1.00 94.75 162 ALA A CA 1
ATOM 1212 C C . ALA A 1 162 ? 13.695 -3.815 -17.141 1.00 94.75 162 ALA A C 1
ATOM 1214 O O . ALA A 1 162 ? 14.530 -3.073 -16.623 1.00 94.75 162 ALA A O 1
ATOM 1215 N N . TRP A 1 163 ? 13.330 -3.694 -18.415 1.00 94.38 163 TRP A N 1
ATOM 1216 C CA . TRP A 1 163 ? 13.889 -2.759 -19.387 1.00 94.38 163 TRP A CA 1
ATOM 1217 C C . TRP A 1 163 ? 12.779 -1.926 -20.019 1.00 94.38 163 TRP A C 1
ATOM 1219 O O . TRP A 1 163 ? 11.791 -2.456 -20.519 1.00 94.38 163 TRP A O 1
ATOM 1229 N N . SER A 1 164 ? 12.953 -0.612 -20.050 1.00 92.38 164 SER A N 1
ATOM 1230 C CA . SER A 1 164 ? 12.005 0.315 -20.653 1.00 92.38 164 SER A CA 1
ATOM 1231 C C . SER A 1 164 ? 12.739 1.437 -21.374 1.00 92.38 164 SER A C 1
ATOM 1233 O O . SER A 1 164 ? 13.605 2.068 -20.766 1.00 92.38 164 SER A O 1
ATOM 1235 N N . PRO A 1 165 ? 12.365 1.772 -22.624 1.00 85.69 165 PRO A N 1
ATOM 1236 C CA . PRO A 1 165 ? 12.974 2.881 -23.361 1.00 85.69 165 PRO A CA 1
ATOM 1237 C C . PRO A 1 165 ? 12.762 4.246 -22.685 1.00 85.69 165 PRO A C 1
ATOM 1239 O O . PRO A 1 165 ? 13.400 5.221 -23.068 1.00 85.69 165 PRO A O 1
ATOM 1242 N N . PHE A 1 166 ? 11.880 4.318 -21.685 1.00 84.88 166 PHE A N 1
ATOM 1243 C CA . PHE A 1 166 ? 11.600 5.517 -20.900 1.00 84.88 166 PHE A CA 1
ATOM 1244 C C . PHE A 1 166 ? 12.317 5.547 -19.545 1.00 84.88 166 PHE A C 1
ATOM 1246 O O . PHE A 1 166 ? 12.150 6.510 -18.795 1.00 84.88 166 PHE A O 1
ATOM 1253 N N . ALA A 1 167 ? 13.091 4.514 -19.202 1.00 84.38 167 ALA A N 1
ATOM 1254 C CA . ALA A 1 167 ? 13.882 4.513 -17.981 1.00 84.38 167 ALA A CA 1
ATOM 1255 C C . ALA A 1 167 ? 15.018 5.544 -18.080 1.00 84.38 167 ALA A C 1
ATOM 1257 O O . ALA A 1 167 ? 15.706 5.641 -19.091 1.00 84.38 167 ALA A O 1
ATOM 1258 N N . ALA A 1 168 ? 15.265 6.283 -16.998 1.00 77.19 168 ALA A N 1
ATOM 1259 C CA . ALA A 1 168 ? 16.274 7.346 -16.961 1.00 77.19 168 ALA A CA 1
ATOM 1260 C C . ALA A 1 168 ? 17.730 6.833 -16.878 1.00 77.19 168 ALA A C 1
ATOM 1262 O O . ALA A 1 168 ? 18.663 7.618 -16.703 1.00 77.19 168 ALA A O 1
ATOM 1263 N N . THR A 1 169 ? 17.949 5.518 -16.951 1.00 78.94 169 THR A N 1
ATOM 1264 C CA . THR A 1 169 ? 19.276 4.912 -16.808 1.00 78.94 169 THR A CA 1
ATOM 1265 C C . THR A 1 169 ? 19.973 4.770 -18.159 1.00 78.94 169 THR A C 1
ATOM 1267 O O . THR A 1 169 ? 19.344 4.593 -19.197 1.00 78.94 169 THR A O 1
ATOM 1270 N N . ARG A 1 170 ? 21.313 4.766 -18.153 1.00 75.81 170 ARG A N 1
ATOM 1271 C CA . ARG A 1 170 ? 22.154 4.696 -19.368 1.00 75.81 170 ARG A CA 1
ATOM 1272 C C . ARG A 1 170 ? 21.914 3.479 -20.280 1.00 75.81 170 ARG A C 1
ATOM 1274 O O . ARG A 1 170 ? 22.434 3.442 -21.390 1.00 75.81 170 ARG A O 1
ATOM 1281 N N . HIS A 1 171 ? 21.216 2.457 -19.790 1.00 82.56 171 HIS A N 1
ATOM 1282 C CA . HIS A 1 171 ? 20.911 1.228 -20.527 1.00 82.56 171 HIS A CA 1
ATOM 1283 C C . HIS A 1 171 ? 19.411 0.957 -20.605 1.00 82.56 171 HIS A C 1
ATOM 1285 O O . HIS A 1 171 ? 19.030 -0.161 -20.931 1.00 82.56 171 HIS A O 1
ATOM 1291 N N . ASN A 1 172 ? 18.568 1.946 -20.288 1.00 88.81 172 ASN A N 1
ATOM 1292 C CA . ASN A 1 172 ? 17.118 1.780 -20.274 1.00 88.81 172 ASN A CA 1
ATOM 1293 C C . ASN A 1 172 ? 16.651 0.674 -19.305 1.00 88.81 172 ASN A C 1
ATOM 1295 O O . ASN A 1 172 ? 15.584 0.092 -19.466 1.00 88.81 172 ASN A O 1
ATOM 1299 N N . ILE A 1 173 ? 17.454 0.366 -18.286 1.00 90.56 173 ILE A N 1
ATOM 1300 C CA . ILE A 1 173 ? 17.118 -0.605 -17.246 1.00 90.56 173 ILE A CA 1
ATOM 1301 C C . ILE A 1 173 ? 16.257 0.110 -16.208 1.00 90.56 173 ILE A C 1
ATOM 1303 O O . ILE A 1 173 ? 16.680 1.126 -15.652 1.00 90.56 173 ILE A O 1
ATOM 1307 N N . ALA A 1 174 ? 15.069 -0.429 -15.957 1.00 90.44 174 ALA A N 1
ATOM 1308 C CA . ALA A 1 174 ? 14.167 0.021 -14.909 1.00 90.44 174 ALA A CA 1
ATOM 1309 C C . ALA A 1 174 ? 14.538 -0.607 -13.556 1.00 90.44 174 ALA A C 1
ATOM 1311 O O . ALA A 1 174 ? 14.687 0.119 -12.579 1.00 90.44 174 ALA A O 1
ATOM 1312 N N . ALA A 1 175 ? 14.747 -1.931 -13.503 1.00 92.56 175 ALA A N 1
ATOM 1313 C CA . ALA A 1 175 ? 15.101 -2.638 -12.269 1.00 92.56 175 ALA A CA 1
ATOM 1314 C C . ALA A 1 175 ? 15.725 -4.024 -12.513 1.00 92.56 175 ALA A C 1
ATOM 1316 O O . ALA A 1 175 ? 15.538 -4.632 -13.570 1.00 92.56 175 ALA A O 1
ATOM 1317 N N . PHE A 1 176 ? 16.411 -4.538 -11.487 1.00 92.44 176 PHE A N 1
ATOM 1318 C CA . PHE A 1 176 ? 16.642 -5.970 -11.290 1.00 92.44 176 PHE A CA 1
ATOM 1319 C C . PHE A 1 176 ? 15.984 -6.390 -9.974 1.00 92.44 176 PHE A C 1
ATOM 1321 O O . PHE A 1 176 ? 16.177 -5.719 -8.964 1.00 92.44 176 PHE A O 1
ATOM 1328 N N . THR A 1 177 ? 15.210 -7.473 -9.981 1.00 91.31 177 THR A N 1
ATOM 1329 C CA . THR A 1 177 ? 14.496 -7.955 -8.785 1.00 91.31 177 THR A CA 1
ATOM 1330 C C . THR A 1 177 ? 14.326 -9.474 -8.815 1.00 91.31 177 THR A C 1
ATOM 1332 O O . THR A 1 177 ? 14.438 -10.122 -9.857 1.00 91.31 177 THR A O 1
ATOM 1335 N N . HIS A 1 178 ? 14.091 -10.080 -7.655 1.00 89.56 178 HIS A N 1
ATOM 1336 C CA . HIS A 1 178 ? 13.705 -11.485 -7.537 1.00 89.56 178 HIS A CA 1
ATOM 1337 C C . HIS A 1 178 ? 12.186 -11.700 -7.657 1.00 89.56 178 HIS A C 1
ATOM 1339 O O . HIS A 1 178 ? 11.754 -12.838 -7.845 1.00 89.56 178 HIS A O 1
ATOM 1345 N N . ASN A 1 179 ? 11.393 -10.626 -7.624 1.00 91.06 179 ASN A N 1
ATOM 1346 C CA . ASN A 1 179 ? 9.937 -10.648 -7.655 1.00 91.06 179 ASN A CA 1
ATOM 1347 C C . ASN A 1 179 ? 9.398 -10.213 -9.031 1.00 91.06 179 ASN A C 1
ATOM 1349 O O . ASN A 1 179 ? 9.789 -9.181 -9.574 1.00 91.06 179 ASN A O 1
ATOM 1353 N N . ALA A 1 180 ? 8.509 -11.018 -9.614 1.00 92.25 180 ALA A N 1
ATOM 1354 C CA . ALA A 1 180 ? 7.920 -10.722 -10.916 1.00 92.25 180 ALA A CA 1
ATOM 1355 C C . ALA A 1 180 ? 6.993 -9.496 -10.880 1.00 92.25 180 ALA A C 1
ATOM 1357 O O . ALA A 1 180 ? 6.954 -8.743 -11.850 1.00 92.25 180 ALA A O 1
ATOM 1358 N N . GLU A 1 181 ? 6.282 -9.274 -9.771 1.00 93.12 181 GLU A N 1
ATOM 1359 C CA . GLU A 1 181 ? 5.385 -8.125 -9.604 1.00 93.12 181 GLU A CA 1
ATOM 1360 C C . GLU A 1 181 ? 6.170 -6.816 -9.571 1.00 93.12 181 GLU A C 1
ATOM 1362 O O . GLU A 1 181 ? 5.884 -5.909 -10.347 1.00 93.12 181 GLU A O 1
ATOM 1367 N N . GLU A 1 182 ? 7.243 -6.765 -8.779 1.00 91.56 182 GLU A N 1
ATOM 1368 C CA . GLU A 1 182 ? 8.144 -5.608 -8.731 1.00 91.56 182 GLU A CA 1
ATOM 1369 C C . GLU A 1 182 ? 8.761 -5.299 -10.100 1.00 91.56 182 GLU A C 1
ATOM 1371 O O . GLU A 1 182 ? 8.964 -4.135 -10.440 1.00 91.56 182 GLU A O 1
ATOM 1376 N N . ALA A 1 183 ? 9.046 -6.321 -10.915 1.00 93.69 183 ALA A N 1
ATOM 1377 C CA . ALA A 1 183 ? 9.560 -6.112 -12.265 1.00 93.69 183 ALA A CA 1
ATOM 1378 C C . ALA A 1 183 ? 8.512 -5.445 -13.171 1.00 93.69 183 ALA A C 1
ATOM 1380 O O . ALA A 1 183 ? 8.858 -4.556 -13.951 1.00 93.69 183 ALA A O 1
ATOM 1381 N N . VAL A 1 184 ? 7.240 -5.846 -13.063 1.00 94.38 184 VAL A N 1
ATOM 1382 C CA . VAL A 1 184 ? 6.119 -5.225 -13.788 1.00 94.38 184 VAL A CA 1
ATOM 1383 C C . VAL A 1 184 ? 5.905 -3.792 -13.313 1.00 94.38 184 VAL A C 1
ATOM 1385 O O . VAL A 1 184 ? 5.857 -2.881 -14.141 1.00 94.38 184 VAL A O 1
ATOM 1388 N N . ASP A 1 185 ? 5.854 -3.571 -12.003 1.00 92.12 185 ASP A N 1
ATOM 1389 C CA . ASP A 1 185 ? 5.628 -2.248 -11.423 1.00 92.12 185 ASP A CA 1
ATOM 1390 C C . ASP A 1 185 ? 6.782 -1.286 -11.760 1.00 92.12 185 ASP A C 1
ATOM 1392 O O . ASP A 1 185 ? 6.541 -0.129 -12.110 1.00 92.12 185 ASP A O 1
ATOM 1396 N N . ALA A 1 186 ? 8.026 -1.777 -11.812 1.00 92.31 186 ALA A N 1
ATOM 1397 C CA . ALA A 1 186 ? 9.174 -1.004 -12.286 1.00 92.31 186 ALA A CA 1
ATOM 1398 C C . ALA A 1 186 ? 9.035 -0.571 -13.755 1.00 92.31 186 ALA A C 1
ATOM 1400 O O . ALA A 1 186 ? 9.402 0.554 -14.096 1.00 92.31 186 ALA A O 1
ATOM 1401 N N . ILE A 1 187 ? 8.486 -1.416 -14.640 1.00 94.38 187 ILE A N 1
ATOM 1402 C CA . ILE A 1 187 ? 8.167 -0.985 -16.010 1.00 94.38 187 ILE A CA 1
ATOM 1403 C C . ILE A 1 187 ? 7.086 0.095 -15.979 1.00 94.38 187 ILE A C 1
ATOM 1405 O O . ILE A 1 187 ? 7.276 1.158 -16.573 1.00 94.38 187 ILE A O 1
ATOM 1409 N N . LEU A 1 188 ? 5.983 -0.129 -15.266 1.00 91.38 188 LEU A N 1
ATOM 1410 C CA . LEU A 1 188 ? 4.861 0.814 -15.211 1.00 91.38 188 LEU A CA 1
ATOM 1411 C C . LEU A 1 188 ? 5.248 2.174 -14.619 1.00 91.38 188 LEU A C 1
ATOM 1413 O O . LEU A 1 188 ? 4.715 3.192 -15.060 1.00 91.38 188 LEU A O 1
ATOM 1417 N N . ALA A 1 189 ? 6.218 2.213 -13.705 1.00 89.88 189 ALA A N 1
ATOM 1418 C CA . ALA A 1 189 ? 6.790 3.446 -13.171 1.00 89.88 189 ALA A CA 1
ATOM 1419 C C . ALA A 1 189 ? 7.541 4.270 -14.230 1.00 89.88 189 ALA A C 1
ATOM 1421 O O . ALA A 1 189 ? 7.724 5.473 -14.066 1.00 89.88 189 ALA A O 1
ATOM 1422 N N . THR A 1 190 ? 7.983 3.656 -15.329 1.00 90.81 190 THR A N 1
ATOM 1423 C CA . THR A 1 190 ? 8.686 4.360 -16.416 1.00 90.81 190 THR A CA 1
ATOM 1424 C C . THR A 1 190 ? 7.766 4.775 -17.560 1.00 90.81 190 THR A C 1
ATOM 1426 O O . THR A 1 190 ? 8.030 5.783 -18.222 1.00 90.81 190 THR A O 1
ATOM 1429 N N . LEU A 1 191 ? 6.698 4.012 -17.813 1.00 91.31 191 LEU A N 1
ATOM 1430 C CA . LEU A 1 191 ? 5.773 4.285 -18.910 1.00 91.31 191 LEU A CA 1
ATOM 1431 C C . LEU A 1 191 ? 4.863 5.466 -18.549 1.00 91.31 191 LEU A C 1
ATOM 1433 O O . LEU A 1 191 ? 4.385 5.527 -17.421 1.00 91.31 191 LEU A O 1
ATOM 1437 N N . PRO A 1 192 ? 4.547 6.380 -19.474 1.00 89.81 192 PRO A N 1
ATOM 1438 C CA . PRO A 1 192 ? 3.424 7.299 -19.299 1.00 89.81 192 PRO A CA 1
ATOM 1439 C C . PRO A 1 192 ? 2.106 6.558 -19.058 1.00 89.81 192 PRO A C 1
ATOM 1441 O O . PRO A 1 192 ? 1.996 5.351 -19.311 1.00 89.81 192 PRO A O 1
ATOM 1444 N N . ALA A 1 193 ? 1.107 7.282 -18.569 1.00 90.75 193 ALA A N 1
ATOM 1445 C CA . ALA A 1 193 ? -0.257 6.784 -18.479 1.00 90.75 193 ALA A CA 1
ATOM 1446 C C . ALA A 1 193 ? -1.247 7.872 -18.878 1.00 90.75 193 ALA A C 1
ATOM 1448 O O . ALA A 1 193 ? -1.136 9.008 -18.416 1.00 90.75 193 ALA A O 1
ATOM 1449 N N . ARG A 1 194 ? -2.239 7.521 -19.691 1.00 91.12 194 ARG A N 1
ATOM 1450 C CA . ARG A 1 194 ? -3.357 8.417 -19.993 1.00 91.12 194 ARG A CA 1
ATOM 1451 C C . ARG A 1 194 ? -4.295 8.512 -18.802 1.00 91.12 194 ARG A C 1
ATOM 1453 O O . ARG A 1 194 ? -4.645 7.495 -18.200 1.00 91.12 194 ARG A O 1
ATOM 1460 N N . VAL A 1 195 ? -4.767 9.722 -18.520 1.00 89.94 195 VAL A N 1
ATOM 1461 C CA . VAL A 1 195 ? -5.771 9.989 -17.480 1.00 89.94 195 VAL A CA 1
ATOM 1462 C C . VAL A 1 195 ? -7.003 9.096 -17.652 1.00 89.94 195 VAL A C 1
ATOM 1464 O O . VAL A 1 195 ? -7.453 8.472 -16.695 1.00 89.94 195 VAL A O 1
ATOM 1467 N N . SER A 1 196 ? -7.511 8.963 -18.878 1.00 90.06 196 SER A N 1
ATOM 1468 C CA . SER A 1 196 ? -8.656 8.099 -19.198 1.00 90.06 196 SER A CA 1
ATOM 1469 C C . SER A 1 196 ? -8.413 6.615 -18.887 1.00 90.06 196 SER A C 1
ATOM 1471 O O . SER A 1 196 ? -9.315 5.927 -18.401 1.00 90.06 196 SER A O 1
ATOM 1473 N N . THR A 1 197 ? -7.196 6.116 -19.114 1.00 90.00 197 THR A N 1
ATOM 1474 C CA . THR A 1 197 ? -6.813 4.738 -18.775 1.00 90.00 197 THR A CA 1
ATOM 1475 C C . THR A 1 197 ? -6.769 4.535 -17.263 1.00 90.00 197 THR A C 1
ATOM 1477 O O . THR A 1 197 ? -7.292 3.533 -16.776 1.00 90.00 197 THR A O 1
ATOM 1480 N N . LEU A 1 198 ? -6.211 5.494 -16.517 1.00 89.62 198 LEU A N 1
ATOM 1481 C CA . LEU A 1 198 ? -6.168 5.450 -15.052 1.00 89.62 198 LEU A CA 1
ATOM 1482 C C . LEU A 1 198 ? -7.567 5.514 -14.439 1.00 89.62 198 LEU A C 1
ATOM 1484 O O . LEU A 1 198 ? -7.889 4.676 -13.606 1.00 89.62 198 LEU A O 1
ATOM 1488 N N . ALA A 1 199 ? -8.410 6.432 -14.911 1.00 90.00 199 ALA A N 1
ATOM 1489 C CA . ALA A 1 199 ? -9.802 6.570 -14.489 1.00 90.00 199 ALA A CA 1
ATOM 1490 C C . ALA A 1 199 ? -10.572 5.247 -14.651 1.00 90.00 199 ALA A C 1
ATOM 1492 O O . ALA A 1 199 ? -11.191 4.740 -13.718 1.00 90.00 199 ALA A O 1
ATOM 1493 N N . LYS A 1 200 ? -10.451 4.608 -15.822 1.00 88.94 200 LYS A N 1
ATOM 1494 C CA . LYS A 1 200 ? -11.075 3.303 -16.074 1.00 88.94 200 LYS A CA 1
ATOM 1495 C C . LYS A 1 200 ? -10.507 2.189 -15.186 1.00 88.94 200 LYS A C 1
ATOM 1497 O O . LYS A 1 200 ? -11.248 1.287 -14.805 1.00 88.94 200 LYS A O 1
ATOM 1502 N N . ALA A 1 201 ? -9.206 2.219 -14.911 1.00 86.75 201 ALA A N 1
ATOM 1503 C CA . ALA A 1 201 ? -8.512 1.224 -14.099 1.00 86.75 201 ALA A CA 1
ATOM 1504 C C . ALA A 1 201 ? -8.892 1.295 -12.613 1.00 86.75 201 ALA A C 1
ATOM 1506 O O . ALA A 1 201 ? -9.033 0.251 -11.981 1.00 86.75 201 ALA A O 1
ATOM 1507 N N . SER A 1 202 ? -9.051 2.503 -12.073 1.00 87.06 202 SER A N 1
ATOM 1508 C CA . SER A 1 202 ? -9.370 2.744 -10.663 1.00 87.06 202 SER A CA 1
ATOM 1509 C C . SER A 1 202 ? -10.867 2.857 -10.378 1.00 87.06 202 SER A C 1
ATOM 1511 O O . SER A 1 202 ? -11.273 2.776 -9.225 1.00 87.06 202 SER A O 1
ATOM 1513 N N . GLY A 1 203 ? -11.697 3.023 -11.412 1.00 88.44 203 GLY A N 1
ATOM 1514 C CA . GLY A 1 203 ? -13.131 3.270 -11.253 1.00 88.44 203 GLY A CA 1
ATOM 1515 C C . GLY A 1 203 ? -13.471 4.723 -10.902 1.00 88.44 203 GLY A C 1
ATOM 1516 O O . GLY A 1 203 ? -14.620 5.003 -10.569 1.00 88.44 203 GLY A O 1
ATOM 1517 N N . HIS A 1 204 ? -12.505 5.639 -10.997 1.00 90.56 204 HIS A N 1
ATOM 1518 C CA . HIS A 1 204 ? -12.700 7.074 -10.785 1.00 90.56 204 HIS A CA 1
ATOM 1519 C C . HIS A 1 204 ? -13.006 7.813 -12.091 1.00 90.56 204 HIS A C 1
ATOM 1521 O O . HIS A 1 204 ? -12.864 7.272 -13.191 1.00 90.56 204 HIS A O 1
ATOM 1527 N N . THR A 1 205 ? -13.437 9.069 -11.992 1.00 91.31 205 THR A N 1
ATOM 1528 C CA . THR A 1 205 ? -13.631 9.916 -13.170 1.00 91.31 205 THR A CA 1
ATOM 1529 C C . THR A 1 205 ? -12.297 10.511 -13.639 1.00 91.31 205 THR A C 1
ATOM 1531 O O . THR A 1 205 ? -11.375 10.680 -12.842 1.00 91.31 205 THR A O 1
ATOM 1534 N N . PRO A 1 206 ? -12.161 10.882 -14.927 1.00 90.38 206 PRO A N 1
ATOM 1535 C CA . PRO A 1 206 ? -10.991 11.621 -15.404 1.00 90.38 206 PRO A CA 1
ATOM 1536 C C . PRO A 1 206 ? -10.714 12.911 -14.620 1.00 90.38 206 PRO A C 1
ATOM 1538 O O . PRO A 1 206 ? -9.555 13.280 -14.470 1.00 90.38 206 PRO A O 1
ATOM 1541 N N . ALA A 1 207 ? -11.760 13.577 -14.116 1.00 89.69 207 ALA A N 1
ATOM 1542 C CA . ALA A 1 207 ? -11.622 14.776 -13.294 1.00 89.69 207 ALA A CA 1
ATOM 1543 C C . ALA A 1 207 ? -10.921 14.462 -11.965 1.00 89.69 207 ALA A C 1
ATOM 1545 O O . ALA A 1 207 ? -9.938 15.121 -11.654 1.00 89.69 207 ALA A O 1
ATOM 1546 N N . ASP A 1 208 ? -11.325 13.392 -11.268 1.00 90.31 208 ASP A N 1
ATOM 1547 C CA . ASP A 1 208 ? -10.694 12.973 -10.005 1.00 90.31 208 ASP A CA 1
ATOM 1548 C C . ASP A 1 208 ? -9.192 12.701 -10.187 1.00 90.31 208 ASP A C 1
ATOM 1550 O O . ASP A 1 208 ? -8.367 13.108 -9.373 1.00 90.31 208 ASP A O 1
ATOM 1554 N N . ILE A 1 209 ? -8.819 12.044 -11.292 1.00 91.56 209 ILE A N 1
ATOM 1555 C CA . ILE A 1 209 ? -7.413 11.775 -11.626 1.00 91.56 209 ILE A CA 1
ATOM 1556 C C . ILE A 1 209 ? -6.641 13.079 -11.878 1.00 91.56 209 ILE A C 1
ATOM 1558 O O . ILE A 1 209 ? -5.489 13.198 -11.463 1.00 91.56 209 ILE A O 1
ATOM 1562 N N . VAL A 1 210 ? -7.241 14.041 -12.588 1.00 90.69 210 VAL A N 1
ATOM 1563 C CA . VAL A 1 210 ? -6.607 15.333 -12.897 1.00 90.69 210 VAL A CA 1
ATOM 1564 C C . VAL A 1 210 ? -6.464 16.193 -11.646 1.00 90.69 210 VAL A C 1
ATOM 1566 O O . VAL A 1 210 ? -5.406 16.790 -11.461 1.00 90.69 210 VAL A O 1
ATOM 1569 N N . ASP A 1 211 ? -7.479 16.229 -10.787 1.00 90.38 211 ASP A N 1
ATOM 1570 C CA . ASP A 1 211 ? -7.460 16.975 -9.527 1.00 90.38 211 ASP A CA 1
ATOM 1571 C C . ASP A 1 211 ? -6.391 16.415 -8.577 1.00 90.38 211 ASP A C 1
ATOM 1573 O O . ASP A 1 211 ? -5.603 17.167 -7.993 1.00 90.38 211 ASP A O 1
ATOM 1577 N N . GLU A 1 212 ? -6.283 15.085 -8.498 1.00 91.12 212 GLU A N 1
ATOM 1578 C CA . GLU A 1 212 ? -5.237 14.425 -7.718 1.00 91.12 212 GLU A CA 1
ATOM 1579 C C . GLU A 1 212 ? -3.843 14.703 -8.281 1.00 91.12 212 GLU A C 1
ATOM 1581 O O . GLU A 1 212 ? -2.916 15.049 -7.548 1.00 91.12 212 GLU A O 1
ATOM 1586 N N . ALA A 1 213 ? -3.692 14.618 -9.603 1.00 88.81 213 ALA A N 1
ATOM 1587 C CA . ALA A 1 213 ? -2.447 14.973 -10.267 1.00 88.81 213 ALA A CA 1
ATOM 1588 C C . ALA A 1 213 ? -2.088 16.456 -10.063 1.00 88.81 213 ALA A C 1
ATOM 1590 O O . ALA A 1 213 ? -0.910 16.783 -9.942 1.00 88.81 213 ALA A O 1
ATOM 1591 N N . GLY A 1 214 ? -3.075 17.353 -9.992 1.00 88.12 214 GLY A N 1
ATOM 1592 C CA . GLY A 1 214 ? -2.880 18.763 -9.654 1.00 88.12 214 GLY A CA 1
ATOM 1593 C C . GLY A 1 214 ? -2.298 18.939 -8.252 1.00 88.12 214 GLY A C 1
ATOM 1594 O O . GLY A 1 214 ? -1.280 19.610 -8.091 1.00 88.12 214 GLY A O 1
ATOM 1595 N N . THR A 1 215 ? -2.876 18.250 -7.268 1.00 89.25 215 THR A N 1
ATOM 1596 C CA . THR A 1 215 ? -2.394 18.261 -5.877 1.00 89.25 215 THR A CA 1
ATOM 1597 C C . THR A 1 215 ? -0.965 17.720 -5.790 1.00 89.25 215 THR A C 1
ATOM 1599 O O . THR A 1 215 ? -0.080 18.361 -5.223 1.00 89.25 215 THR A O 1
ATOM 1602 N N . LEU A 1 216 ? -0.699 16.592 -6.453 1.00 89.62 216 LEU A N 1
ATOM 1603 C CA . LEU A 1 216 ? 0.637 16.007 -6.534 1.00 89.62 216 LEU A CA 1
ATOM 1604 C C . LEU A 1 216 ? 1.647 16.949 -7.212 1.00 89.62 216 LEU A C 1
ATOM 1606 O O . LEU A 1 216 ? 2.816 16.998 -6.825 1.00 89.62 216 LEU A O 1
ATOM 1610 N N . ALA A 1 217 ? 1.220 17.699 -8.231 1.00 86.31 217 ALA A N 1
ATOM 1611 C CA . ALA A 1 217 ? 2.073 18.663 -8.916 1.00 86.31 217 ALA A CA 1
ATOM 1612 C C . ALA A 1 217 ? 2.492 19.811 -7.993 1.00 86.31 217 ALA A C 1
ATOM 1614 O O . ALA A 1 217 ? 3.670 20.177 -7.998 1.00 86.31 217 ALA A O 1
ATOM 1615 N N . ASP A 1 218 ? 1.575 20.324 -7.172 1.00 85.12 218 ASP A N 1
ATOM 1616 C CA . ASP A 1 218 ? 1.870 21.359 -6.178 1.00 85.12 218 ASP A CA 1
ATOM 1617 C C . ASP A 1 218 ? 2.832 20.844 -5.095 1.00 85.12 218 ASP A C 1
ATOM 1619 O O . ASP A 1 218 ? 3.817 21.509 -4.752 1.00 85.12 218 ASP A O 1
ATOM 1623 N N . GLU A 1 219 ? 2.615 19.619 -4.609 1.00 85.94 219 GLU A N 1
ATOM 1624 C CA . GLU A 1 219 ? 3.512 18.969 -3.651 1.00 85.94 219 GLU A CA 1
ATOM 1625 C C . GLU A 1 219 ? 4.920 18.792 -4.223 1.00 85.94 219 GLU A C 1
ATOM 1627 O O . GLU A 1 219 ? 5.918 19.141 -3.585 1.00 85.94 219 GLU A O 1
ATOM 1632 N N . TRP A 1 220 ? 5.029 18.273 -5.444 1.00 86.25 220 TRP A N 1
ATOM 1633 C CA . TRP A 1 220 ? 6.319 17.998 -6.069 1.00 86.25 220 TRP A CA 1
ATOM 1634 C C . TRP A 1 220 ? 7.051 19.263 -6.490 1.00 86.25 220 TRP A C 1
ATOM 1636 O O . TRP A 1 220 ? 8.279 19.291 -6.403 1.00 86.25 220 TRP A O 1
ATOM 1646 N N . ALA A 1 221 ? 6.333 20.324 -6.868 1.00 82.44 221 ALA A N 1
ATOM 1647 C CA . ALA A 1 221 ? 6.931 21.622 -7.160 1.00 82.44 221 ALA A CA 1
ATOM 1648 C C . ALA A 1 221 ? 7.767 22.142 -5.977 1.00 82.44 221 ALA A C 1
ATOM 1650 O O . ALA A 1 221 ? 8.826 22.739 -6.187 1.00 82.44 221 ALA A O 1
ATOM 1651 N N . SER A 1 222 ? 7.353 21.848 -4.738 1.00 77.94 222 SER A N 1
ATOM 1652 C CA . SER A 1 222 ? 8.102 22.210 -3.526 1.00 77.94 222 SER A CA 1
ATOM 1653 C C . SER A 1 222 ? 9.389 21.392 -3.307 1.00 77.94 222 SER A C 1
ATOM 1655 O O . SER A 1 222 ? 10.285 21.831 -2.585 1.00 77.94 222 SER A O 1
ATOM 1657 N N . GLN A 1 223 ? 9.519 20.228 -3.953 1.00 76.31 223 GLN A N 1
ATOM 1658 C CA . GLN A 1 223 ? 10.612 19.262 -3.762 1.00 76.31 223 GLN A CA 1
ATOM 1659 C C . GLN A 1 223 ? 11.644 19.263 -4.906 1.00 76.31 223 GLN A C 1
ATOM 1661 O O . GLN A 1 223 ? 12.658 18.564 -4.833 1.00 76.31 223 GLN A O 1
ATOM 1666 N N . GLY A 1 224 ? 11.403 20.041 -5.964 1.00 69.44 224 GLY A N 1
ATOM 1667 C CA . GLY A 1 224 ? 12.283 20.181 -7.125 1.00 69.44 224 GLY A CA 1
ATOM 1668 C C . GLY A 1 224 ? 11.588 19.860 -8.455 1.00 69.44 224 GLY A C 1
ATOM 1669 O O . GLY A 1 224 ? 10.414 19.505 -8.485 1.00 69.44 224 GLY A O 1
ATOM 1670 N N . PRO A 1 225 ? 12.293 19.982 -9.595 1.00 62.56 225 PRO A N 1
ATOM 1671 C CA . PRO A 1 225 ? 11.685 19.823 -10.912 1.00 62.56 225 PRO A CA 1
ATOM 1672 C C . PRO A 1 225 ? 11.326 18.354 -11.183 1.00 62.56 225 PRO A C 1
ATO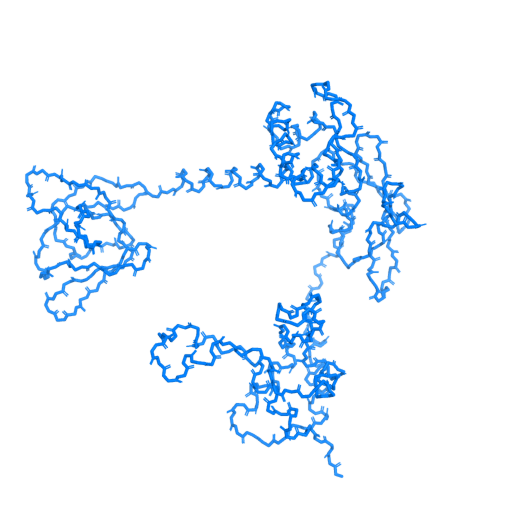M 1674 O O . PRO A 1 225 ? 12.149 17.575 -11.667 1.00 62.56 225 PRO A O 1
ATOM 1677 N N . ARG A 1 226 ? 10.081 17.971 -10.886 1.00 72.50 226 ARG A N 1
ATOM 1678 C CA . ARG A 1 226 ? 9.491 16.676 -11.245 1.00 72.50 226 ARG A CA 1
ATOM 1679 C C . ARG A 1 226 ? 8.241 16.911 -12.086 1.00 72.50 226 ARG A C 1
ATOM 1681 O O . ARG A 1 226 ? 7.296 17.547 -11.637 1.00 72.50 226 ARG A O 1
ATOM 1688 N N . ALA A 1 227 ? 8.246 16.411 -13.319 1.00 76.00 227 ALA A N 1
ATOM 1689 C CA . ALA A 1 227 ? 7.107 16.556 -14.218 1.00 76.00 227 ALA A CA 1
ATOM 1690 C C . ALA A 1 227 ? 5.999 15.560 -13.846 1.00 76.00 227 ALA A C 1
ATOM 1692 O O . ALA A 1 227 ? 6.192 14.343 -13.931 1.00 76.00 227 ALA A O 1
ATOM 1693 N N . VAL A 1 228 ? 4.837 16.087 -13.464 1.00 80.62 228 VAL A N 1
ATOM 1694 C CA . VAL A 1 228 ? 3.618 15.294 -13.255 1.00 80.62 228 VAL A CA 1
ATOM 1695 C C . VAL A 1 228 ? 2.950 14.990 -14.590 1.00 80.62 228 VAL A C 1
ATOM 1697 O O . VAL A 1 228 ? 2.764 13.825 -14.931 1.00 80.62 228 VAL A O 1
ATOM 1700 N N . PHE A 1 229 ? 2.698 16.018 -15.396 1.00 80.69 229 PHE A N 1
ATOM 1701 C CA . PHE A 1 229 ? 2.155 15.875 -16.743 1.00 80.69 229 PHE A CA 1
ATOM 1702 C C . PHE A 1 229 ? 3.276 15.799 -17.788 1.00 80.69 229 PHE A C 1
ATOM 1704 O O . PHE A 1 229 ? 4.269 16.528 -17.708 1.00 80.69 229 PHE A O 1
ATOM 1711 N N . ARG A 1 230 ? 3.124 14.917 -18.781 1.00 69.50 230 ARG A N 1
ATOM 1712 C CA . ARG A 1 230 ? 4.007 14.814 -19.957 1.00 69.50 230 ARG A CA 1
ATOM 1713 C C . ARG A 1 230 ? 3.480 15.563 -21.175 1.00 69.50 230 ARG A C 1
ATOM 1715 O O . ARG A 1 230 ? 4.276 15.966 -22.020 1.00 69.50 230 ARG A O 1
ATOM 1722 N N . THR A 1 231 ? 2.171 15.760 -21.257 1.00 68.75 231 THR A N 1
ATOM 1723 C CA . THR A 1 231 ? 1.508 16.557 -22.293 1.00 68.75 231 THR A CA 1
ATOM 1724 C C . THR A 1 231 ? 0.813 17.763 -21.664 1.00 68.75 231 THR A C 1
ATOM 1726 O O . THR A 1 231 ? 0.626 17.825 -20.449 1.00 68.75 231 THR A O 1
ATOM 1729 N N . ALA A 1 232 ? 0.469 18.764 -22.480 1.00 63.22 232 ALA A N 1
ATOM 1730 C CA . ALA A 1 232 ? -0.377 19.857 -22.013 1.00 63.22 232 ALA A CA 1
ATOM 1731 C C . ALA A 1 232 ? -1.728 19.289 -21.550 1.00 63.22 232 ALA A C 1
ATOM 1733 O O . ALA A 1 232 ? -2.266 18.388 -22.192 1.00 63.22 232 ALA A O 1
ATOM 1734 N N . VAL A 1 233 ? -2.262 19.808 -20.442 1.00 65.69 233 VAL A N 1
ATOM 1735 C CA . VAL A 1 233 ? -3.496 19.300 -19.831 1.00 65.69 233 VAL A CA 1
ATOM 1736 C C . VAL A 1 233 ? -4.691 19.657 -20.716 1.00 65.69 233 VAL A C 1
ATOM 1738 O O . VAL A 1 233 ? -5.277 20.731 -20.600 1.00 65.69 233 VAL A O 1
ATOM 1741 N N . ILE A 1 234 ? -5.032 18.752 -21.630 1.00 62.44 234 ILE A N 1
ATOM 1742 C CA . ILE A 1 234 ? -6.276 18.770 -22.396 1.00 62.44 234 ILE A CA 1
ATOM 1743 C C . ILE A 1 234 ? -7.101 17.585 -21.892 1.00 62.44 234 ILE A C 1
ATOM 1745 O O . ILE A 1 234 ? -6.990 16.479 -22.410 1.00 62.44 234 ILE A O 1
ATOM 1749 N N . ALA A 1 235 ? -7.876 17.827 -20.831 1.00 61.84 235 ALA A N 1
ATOM 1750 C CA . ALA A 1 235 ? -8.870 16.906 -20.275 1.00 61.84 235 ALA A CA 1
ATOM 1751 C C . ALA A 1 235 ? -8.427 15.417 -20.232 1.00 61.84 235 ALA A C 1
ATOM 1753 O O . ALA A 1 235 ? -7.423 15.077 -19.610 1.00 61.84 235 ALA A O 1
ATOM 1754 N N . ASP A 1 236 ? -9.189 14.528 -20.866 1.00 65.38 236 ASP A N 1
ATOM 1755 C CA . ASP A 1 236 ? -9.084 13.063 -20.860 1.00 65.38 236 ASP A CA 1
ATOM 1756 C C . ASP A 1 236 ? -7.906 12.479 -21.666 1.00 65.38 236 ASP A C 1
ATOM 1758 O O . ASP A 1 236 ? -7.580 11.292 -21.515 1.00 65.38 236 ASP A O 1
ATOM 1762 N N . GLU A 1 237 ? -7.248 13.306 -22.482 1.00 74.88 237 GLU A N 1
ATOM 1763 C CA . GLU A 1 237 ? -6.070 12.949 -23.285 1.00 74.88 237 GLU A CA 1
ATOM 1764 C C . GLU A 1 237 ? -4.742 13.298 -22.598 1.00 74.88 237 GLU A C 1
ATOM 1766 O O . GLU A 1 237 ? -3.667 12.988 -23.119 1.00 74.88 237 GLU A O 1
ATOM 1771 N N . ALA A 1 238 ? -4.793 13.931 -21.423 1.00 83.94 238 ALA A N 1
ATOM 1772 C CA . ALA A 1 238 ? -3.596 14.242 -20.660 1.00 83.94 238 ALA A CA 1
ATOM 1773 C C . ALA A 1 238 ? -2.833 12.960 -20.279 1.00 83.94 238 ALA A C 1
ATOM 1775 O O . ALA A 1 238 ? -3.414 11.951 -19.863 1.00 83.94 238 ALA A O 1
ATOM 1776 N N . GLU A 1 239 ? -1.508 13.013 -20.405 1.00 88.44 239 GLU A N 1
ATOM 1777 C CA . GLU A 1 239 ? -0.614 11.929 -20.012 1.00 88.44 239 GLU A CA 1
ATOM 1778 C C . GLU A 1 239 ? 0.135 12.311 -18.741 1.00 88.44 239 GLU A C 1
ATOM 1780 O O . GLU A 1 239 ? 0.832 13.328 -18.690 1.00 88.44 239 GLU A O 1
ATOM 1785 N N . LEU A 1 240 ? 0.024 11.463 -17.724 1.00 87.94 240 LEU A N 1
ATOM 1786 C CA . LEU A 1 240 ? 0.845 11.525 -16.527 1.00 87.94 240 LEU A CA 1
ATOM 1787 C C . LEU A 1 240 ? 2.179 10.819 -16.771 1.00 87.94 240 LEU A C 1
ATOM 1789 O O . LEU A 1 240 ? 2.274 9.838 -17.519 1.00 87.94 240 LEU A O 1
ATOM 1793 N N . SER A 1 241 ? 3.231 11.300 -16.115 1.00 88.56 241 SER A N 1
ATOM 1794 C CA . SER A 1 241 ? 4.473 10.543 -16.004 1.00 88.56 241 SER A CA 1
ATOM 1795 C C . SER A 1 241 ? 4.225 9.250 -15.220 1.00 88.56 241 SER A C 1
ATOM 1797 O O . SER A 1 241 ? 3.362 9.201 -14.345 1.00 88.56 241 SER A O 1
ATOM 1799 N N . GLY A 1 242 ? 4.980 8.190 -15.519 1.00 85.62 242 GLY A N 1
ATOM 1800 C CA . GLY A 1 242 ? 4.820 6.899 -14.839 1.00 85.62 242 GLY A CA 1
ATOM 1801 C C . GLY A 1 242 ? 4.859 6.974 -13.307 1.00 85.62 242 GLY A C 1
ATOM 1802 O O . GLY A 1 242 ? 3.976 6.392 -12.678 1.00 85.62 242 GLY A O 1
ATOM 1803 N N . PRO A 1 243 ? 5.781 7.740 -12.687 1.00 85.12 243 PRO A N 1
ATOM 1804 C CA . PRO A 1 243 ? 5.794 7.896 -11.235 1.00 85.12 243 PRO A CA 1
ATOM 1805 C C . PRO A 1 243 ? 4.556 8.628 -10.709 1.00 85.12 243 PRO A C 1
ATOM 1807 O O . PRO A 1 243 ? 4.020 8.249 -9.673 1.00 85.12 243 PRO A O 1
ATOM 1810 N N . ALA A 1 244 ? 4.082 9.653 -11.425 1.00 86.81 244 ALA A N 1
ATOM 1811 C CA . ALA A 1 244 ? 2.890 10.394 -11.026 1.00 86.81 244 ALA A CA 1
ATOM 1812 C C . ALA A 1 244 ? 1.626 9.536 -11.133 1.00 86.81 244 ALA A C 1
ATOM 1814 O O . ALA A 1 244 ? 0.793 9.553 -10.236 1.00 86.81 244 ALA A O 1
ATOM 1815 N N . ALA A 1 245 ? 1.511 8.735 -12.194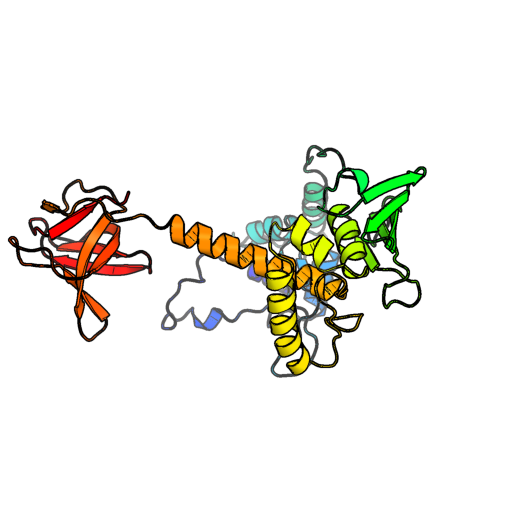 1.00 88.19 245 ALA A N 1
ATOM 1816 C CA . ALA A 1 245 ? 0.400 7.812 -12.380 1.00 88.19 245 ALA A CA 1
ATOM 1817 C C . ALA A 1 245 ? 0.279 6.804 -11.226 1.00 88.19 245 ALA A C 1
ATOM 1819 O O . ALA A 1 245 ? -0.827 6.535 -10.766 1.00 88.19 245 ALA A O 1
ATOM 1820 N N . LEU A 1 246 ? 1.404 6.260 -10.747 1.00 87.12 246 LEU A N 1
ATOM 1821 C CA . LEU A 1 246 ? 1.409 5.345 -9.603 1.00 87.12 246 LEU A CA 1
ATOM 1822 C C . LEU A 1 246 ? 1.022 6.056 -8.302 1.00 87.12 246 LEU A C 1
ATOM 1824 O O . LEU A 1 246 ? 0.151 5.564 -7.593 1.00 87.12 246 LEU A O 1
ATOM 1828 N N . ALA A 1 247 ? 1.607 7.226 -8.033 1.00 88.44 247 ALA A N 1
ATOM 1829 C CA . ALA A 1 247 ? 1.312 7.998 -6.826 1.00 88.44 247 ALA A CA 1
ATOM 1830 C C . ALA A 1 247 ? -0.169 8.412 -6.742 1.00 88.44 247 ALA A C 1
ATOM 1832 O O . ALA A 1 247 ? -0.783 8.288 -5.688 1.00 88.44 247 ALA A O 1
ATOM 1833 N N . VAL A 1 248 ? -0.766 8.835 -7.863 1.00 89.75 248 VAL A N 1
ATOM 1834 C CA . VAL A 1 248 ? -2.198 9.172 -7.934 1.00 89.75 248 VAL A CA 1
ATOM 1835 C C . VAL A 1 248 ? -3.073 7.956 -7.616 1.00 89.75 248 VAL A C 1
ATOM 1837 O O . VAL A 1 248 ? -4.017 8.063 -6.838 1.00 89.75 248 VAL A O 1
ATOM 1840 N N . LEU A 1 249 ? -2.767 6.786 -8.187 1.00 88.62 249 LEU A N 1
ATOM 1841 C CA . LEU A 1 249 ? -3.535 5.568 -7.908 1.00 88.62 249 LEU A CA 1
ATOM 1842 C C . LEU A 1 249 ? -3.425 5.137 -6.441 1.00 88.62 249 LEU A C 1
ATOM 1844 O O . LEU A 1 249 ? -4.421 4.717 -5.855 1.00 88.62 249 LEU A O 1
ATOM 1848 N N . GLU A 1 250 ? -2.235 5.247 -5.855 1.00 88.38 250 GLU A N 1
ATOM 1849 C CA . GLU A 1 250 ? -2.003 4.936 -4.445 1.00 88.38 250 GLU A CA 1
ATOM 1850 C C . GLU A 1 250 ? -2.784 5.882 -3.524 1.00 88.38 250 GLU A C 1
ATOM 1852 O O . GLU A 1 250 ? -3.483 5.417 -2.624 1.00 88.38 250 GLU A O 1
ATOM 1857 N N . ALA A 1 251 ? -2.744 7.191 -3.789 1.00 87.25 251 ALA A N 1
ATOM 1858 C CA . ALA A 1 251 ? -3.471 8.189 -3.007 1.00 87.25 251 ALA A CA 1
ATOM 1859 C C . ALA A 1 251 ? -4.992 7.967 -3.050 1.00 87.25 251 ALA A C 1
ATOM 1861 O O . ALA A 1 251 ? -5.669 8.021 -2.021 1.00 87.25 251 ALA A O 1
ATOM 1862 N N . LEU A 1 252 ? -5.534 7.655 -4.229 1.00 87.88 252 LEU A N 1
ATOM 1863 C CA . LEU A 1 252 ? -6.959 7.369 -4.393 1.00 87.88 252 LEU A CA 1
ATOM 1864 C C . LEU A 1 252 ? -7.374 6.075 -3.683 1.00 87.88 252 LEU A C 1
ATOM 1866 O O . LEU A 1 252 ? -8.402 6.045 -3.007 1.00 87.88 252 LEU A O 1
ATOM 1870 N N . ALA A 1 253 ? -6.551 5.026 -3.768 1.00 86.19 253 ALA A N 1
ATOM 1871 C CA . ALA A 1 253 ? -6.789 3.782 -3.042 1.00 86.19 253 ALA A CA 1
ATOM 1872 C C . ALA A 1 253 ? -6.744 3.985 -1.518 1.00 86.19 253 ALA A C 1
ATOM 1874 O O . ALA A 1 253 ? -7.580 3.429 -0.804 1.00 86.19 253 ALA A O 1
ATOM 1875 N N . ALA A 1 254 ? -5.812 4.804 -1.019 1.00 83.94 254 ALA A N 1
ATOM 1876 C CA . ALA A 1 254 ? -5.718 5.140 0.398 1.00 83.94 254 ALA A CA 1
ATOM 1877 C C . ALA A 1 254 ? -6.981 5.861 0.895 1.00 83.94 254 ALA A C 1
ATOM 1879 O O . ALA A 1 254 ? -7.549 5.458 1.908 1.00 83.94 254 ALA A O 1
ATOM 1880 N N . ARG A 1 255 ? -7.492 6.848 0.147 1.00 82.06 255 ARG A N 1
ATOM 1881 C CA . ARG A 1 255 ? -8.745 7.539 0.504 1.00 82.06 255 ARG A CA 1
ATOM 1882 C C . ARG A 1 255 ? -9.953 6.614 0.486 1.00 82.06 255 ARG A C 1
ATOM 1884 O O . ARG A 1 255 ? -10.765 6.664 1.402 1.00 82.06 255 ARG A O 1
ATOM 1891 N N . ALA A 1 256 ? -10.055 5.740 -0.514 1.00 81.94 256 ALA A N 1
ATOM 1892 C CA . ALA A 1 256 ? -11.127 4.750 -0.562 1.00 81.94 256 ALA A CA 1
ATOM 1893 C C . ALA A 1 256 ? -11.079 3.806 0.655 1.00 81.94 256 ALA A C 1
ATOM 1895 O O . ALA A 1 256 ? -12.119 3.441 1.209 1.00 81.94 256 ALA A O 1
ATOM 1896 N N . ALA A 1 257 ? -9.877 3.434 1.108 1.00 76.50 257 ALA A N 1
ATOM 1897 C CA . ALA A 1 257 ? -9.697 2.636 2.316 1.00 76.50 257 ALA A CA 1
ATOM 1898 C C . ALA A 1 257 ? -10.082 3.409 3.590 1.00 76.50 257 ALA A C 1
ATOM 1900 O O . ALA A 1 257 ? -10.740 2.839 4.459 1.00 76.50 257 ALA A O 1
ATOM 1901 N N . GLU A 1 258 ? -9.727 4.692 3.694 1.00 75.56 258 GLU A N 1
ATOM 1902 C CA . GLU A 1 258 ? -10.128 5.564 4.807 1.00 75.56 258 GLU A CA 1
ATOM 1903 C C . GLU A 1 258 ? -11.647 5.763 4.868 1.00 75.56 258 GLU A C 1
ATOM 1905 O O . GLU A 1 258 ? -12.235 5.663 5.943 1.00 75.56 258 GLU A O 1
ATOM 1910 N N . GLU A 1 259 ? -12.302 5.972 3.725 1.00 73.75 259 GLU A N 1
ATOM 1911 C CA . GLU A 1 259 ? -13.758 6.115 3.636 1.00 73.75 259 GLU A CA 1
ATOM 1912 C C . GLU A 1 259 ? -14.470 4.813 4.025 1.00 73.75 259 GLU A C 1
ATOM 1914 O O . GLU A 1 259 ? -15.396 4.826 4.837 1.00 73.75 259 GLU A O 1
ATOM 1919 N N . THR A 1 260 ? -13.962 3.667 3.558 1.00 69.62 260 THR A N 1
ATOM 1920 C CA . THR A 1 260 ? -14.471 2.345 3.959 1.00 69.62 260 THR A CA 1
ATOM 1921 C C . THR A 1 260 ? -14.275 2.099 5.459 1.00 69.62 260 THR A C 1
ATOM 1923 O O . THR A 1 260 ? -15.152 1.549 6.126 1.00 69.62 260 THR A O 1
ATOM 1926 N N . ALA A 1 261 ? -13.134 2.507 6.021 1.00 65.12 261 ALA A N 1
ATOM 1927 C CA . ALA A 1 261 ? -12.863 2.383 7.450 1.00 65.12 261 ALA A CA 1
ATOM 1928 C C . ALA A 1 261 ? -13.762 3.305 8.292 1.00 65.12 261 ALA A C 1
ATOM 1930 O O . ALA A 1 261 ? -14.206 2.902 9.368 1.00 65.12 261 ALA A O 1
ATOM 1931 N N . ALA A 1 262 ? -14.065 4.508 7.799 1.00 63.62 262 ALA A N 1
ATOM 1932 C CA . ALA A 1 262 ? -14.991 5.438 8.437 1.00 63.62 262 ALA A CA 1
ATOM 1933 C C . ALA A 1 262 ? -16.440 4.924 8.400 1.00 63.62 262 ALA A C 1
ATOM 1935 O O . ALA A 1 262 ? -17.153 5.041 9.396 1.00 63.62 262 ALA A O 1
ATOM 1936 N N . GLU A 1 263 ? -16.865 4.302 7.297 1.00 58.06 263 GLU A N 1
ATOM 1937 C CA . GLU A 1 263 ? -18.192 3.686 7.170 1.00 58.06 263 GLU A CA 1
ATOM 1938 C C . GLU A 1 263 ? -18.339 2.420 8.037 1.00 58.06 263 GLU A C 1
ATOM 1940 O O . GLU A 1 263 ? -19.418 2.141 8.559 1.00 58.06 263 GLU A O 1
ATOM 1945 N N . ALA A 1 264 ? -17.247 1.683 8.262 1.00 60.16 264 ALA A N 1
ATOM 1946 C CA . ALA A 1 264 ? -17.218 0.496 9.119 1.00 60.16 264 ALA A CA 1
ATOM 1947 C C . ALA A 1 264 ? -17.065 0.799 10.624 1.00 60.16 264 ALA A C 1
ATOM 1949 O O . ALA A 1 264 ? -17.005 -0.136 11.433 1.00 60.16 264 ALA A O 1
ATOM 1950 N N . ALA A 1 265 ? -16.979 2.071 11.029 1.00 68.88 265 ALA A N 1
ATOM 1951 C CA . ALA A 1 265 ? -16.919 2.427 12.441 1.00 68.88 265 ALA A CA 1
ATOM 1952 C C . ALA A 1 265 ? -18.211 1.966 13.148 1.00 68.88 265 ALA A C 1
ATOM 1954 O O . ALA A 1 265 ? -19.310 2.306 12.704 1.00 68.88 265 ALA A O 1
ATOM 1955 N N . PRO A 1 266 ? -18.117 1.190 14.246 1.00 74.94 266 PRO A N 1
ATOM 1956 C CA . PRO A 1 266 ? -19.296 0.638 14.897 1.00 74.94 266 PRO A CA 1
ATOM 1957 C C . PRO A 1 266 ? -20.189 1.761 15.401 1.00 74.94 266 PRO A C 1
ATOM 1959 O O . PRO A 1 266 ? -19.728 2.700 16.051 1.00 74.94 266 PRO A O 1
ATOM 1962 N N . VAL A 1 267 ? -21.482 1.650 15.127 1.00 83.56 267 VAL A N 1
ATOM 1963 C CA . VAL A 1 267 ? -22.456 2.673 15.509 1.00 83.56 267 VAL A CA 1
ATOM 1964 C C . VAL A 1 267 ? -23.044 2.284 16.867 1.00 83.56 267 VAL A C 1
ATOM 1966 O O . VAL A 1 267 ? -23.336 1.103 17.100 1.00 83.56 267 VAL A O 1
ATOM 1969 N N . PRO A 1 268 ? -23.233 3.228 17.807 1.00 87.00 268 PRO A N 1
ATOM 1970 C CA . PRO A 1 268 ? -23.923 2.923 19.051 1.00 87.00 268 PRO A CA 1
ATOM 1971 C C . PRO A 1 268 ? -25.342 2.420 18.772 1.00 87.00 268 PRO A C 1
ATOM 1973 O O . PRO A 1 268 ? -26.123 3.055 18.064 1.00 87.00 268 PRO A O 1
ATOM 1976 N N . GLY A 1 269 ? -25.689 1.272 19.358 1.00 88.12 269 GLY A N 1
ATOM 1977 C CA . GLY A 1 269 ? -27.071 0.810 19.437 1.00 88.12 269 GLY A CA 1
ATOM 1978 C C . GLY A 1 269 ? -27.946 1.724 20.307 1.00 88.12 269 GLY A C 1
ATOM 1979 O O . GLY A 1 269 ? -27.548 2.808 20.725 1.00 88.12 269 GLY A O 1
ATOM 1980 N N . GLU A 1 270 ? -29.160 1.274 20.622 1.00 92.12 270 GLU A N 1
ATOM 1981 C CA . GLU A 1 270 ? -30.060 2.049 21.481 1.00 92.12 270 GLU A CA 1
ATOM 1982 C C . GLU A 1 270 ? -29.499 2.153 22.919 1.00 92.12 270 GLU A C 1
ATOM 1984 O O . GLU A 1 270 ? -29.147 1.122 23.505 1.00 92.12 270 GLU A O 1
ATOM 1989 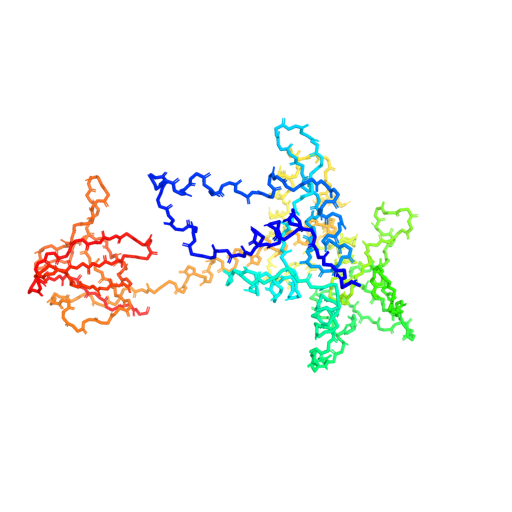N N . PRO A 1 271 ? -29.384 3.366 23.494 1.00 94.38 271 PRO A N 1
ATOM 1990 C CA . PRO A 1 271 ? -28.863 3.558 24.844 1.00 94.38 271 PRO A CA 1
ATOM 1991 C C . PRO A 1 271 ? -29.846 3.085 25.919 1.00 94.38 271 PRO A C 1
ATOM 1993 O O . PRO A 1 271 ? -31.019 3.449 25.923 1.00 94.38 271 PRO A O 1
ATOM 1996 N N . GLU A 1 272 ? -29.340 2.341 26.902 1.00 95.31 272 GLU A N 1
ATOM 1997 C CA . GLU A 1 272 ? -30.102 1.821 28.038 1.00 95.31 272 GLU A CA 1
ATOM 1998 C C . GLU A 1 272 ? -29.518 2.315 29.373 1.00 95.31 272 GLU A C 1
ATOM 2000 O O . GLU A 1 272 ? -28.303 2.292 29.583 1.00 95.31 272 GLU A O 1
ATOM 2005 N N . TRP A 1 273 ? -30.382 2.718 30.314 1.00 95.88 273 TRP A N 1
ATOM 2006 C CA . TRP A 1 273 ? -29.976 3.075 31.677 1.00 95.88 273 TRP A CA 1
ATOM 2007 C C . TRP A 1 273 ? -29.785 1.827 32.553 1.00 95.88 273 TRP A C 1
ATOM 2009 O O . TRP A 1 273 ? -30.724 1.334 33.194 1.00 95.88 273 TRP A O 1
ATOM 2019 N N . ARG A 1 274 ? -28.552 1.320 32.628 1.00 94.62 274 ARG A N 1
ATOM 2020 C CA . ARG A 1 274 ? -28.237 0.020 33.248 1.00 94.62 274 ARG A CA 1
ATOM 2021 C C . ARG A 1 274 ? -26.942 0.027 34.053 1.00 94.62 274 ARG A C 1
ATOM 2023 O O . ARG A 1 274 ? -26.141 0.950 33.974 1.00 94.62 274 ARG A O 1
ATOM 2030 N N . THR A 1 275 ? -26.727 -1.017 34.854 1.00 94.19 275 THR A N 1
ATOM 2031 C CA . THR A 1 275 ? -25.401 -1.275 35.438 1.00 94.19 275 THR A CA 1
ATOM 2032 C C . THR A 1 275 ? -24.496 -1.913 34.384 1.00 94.19 275 THR A C 1
ATOM 2034 O O . THR A 1 275 ? -24.968 -2.624 33.495 1.00 94.19 275 THR A O 1
ATOM 2037 N N . LEU A 1 276 ? -23.180 -1.722 34.510 1.00 93.00 276 LEU A N 1
ATOM 2038 C CA . LEU A 1 276 ? -22.198 -2.325 33.592 1.00 93.00 276 LEU A CA 1
ATOM 2039 C C . LEU A 1 276 ? -21.889 -3.799 33.913 1.00 93.00 276 LEU A C 1
ATOM 2041 O O . LEU A 1 276 ? -20.938 -4.377 33.394 1.00 93.00 276 LEU A O 1
ATOM 2045 N N . LYS A 1 277 ? -22.676 -4.437 34.786 1.00 91.19 277 LYS A N 1
ATOM 2046 C CA . LYS A 1 277 ? -22.504 -5.856 35.107 1.00 91.19 277 LYS A CA 1
ATOM 2047 C C . LYS A 1 277 ? -22.976 -6.703 33.922 1.00 91.19 277 LYS A C 1
ATOM 2049 O O . LYS A 1 277 ? -24.142 -6.629 33.543 1.00 91.19 277 LYS A O 1
ATOM 2054 N N . GLY A 1 278 ? -22.079 -7.525 33.377 1.00 89.06 278 GLY A N 1
ATOM 2055 C CA . GLY A 1 278 ? -22.382 -8.426 32.258 1.00 89.06 278 GLY A CA 1
ATOM 2056 C C . GLY A 1 278 ? -22.547 -7.727 30.904 1.00 89.06 278 GLY A C 1
ATOM 2057 O O . GLY A 1 278 ? -23.028 -8.354 29.967 1.00 89.06 278 GLY A O 1
ATOM 2058 N N . VAL A 1 279 ? -22.177 -6.446 30.798 1.00 92.44 279 VAL A N 1
ATOM 2059 C CA . VAL A 1 279 ? -22.077 -5.759 29.504 1.00 92.44 279 VAL A CA 1
ATOM 2060 C C . VAL A 1 279 ? -20.855 -6.307 28.769 1.00 92.44 279 VAL A C 1
ATOM 2062 O O . VAL A 1 279 ? -19.777 -6.400 29.356 1.00 92.44 279 VAL A O 1
ATOM 2065 N N . GLN A 1 280 ? -21.033 -6.703 27.511 1.00 92.38 280 GLN A N 1
ATOM 2066 C CA . GLN A 1 280 ? -19.930 -7.146 26.665 1.00 92.38 280 GLN A CA 1
ATOM 2067 C C . GLN A 1 280 ? -19.202 -5.932 26.095 1.00 92.38 280 GLN A C 1
ATOM 2069 O O . GLN A 1 280 ? -19.835 -4.974 25.659 1.00 92.38 280 GLN A O 1
ATOM 2074 N N . VAL A 1 281 ? -17.873 -5.977 26.126 1.00 91.62 281 VAL A N 1
ATOM 2075 C CA . VAL A 1 281 ? -17.022 -5.016 25.424 1.00 91.62 281 VAL A CA 1
ATOM 2076 C C . VAL A 1 281 ? -16.784 -5.497 23.982 1.00 91.62 281 VAL A C 1
ATOM 2078 O O . VAL A 1 281 ? -16.669 -6.707 23.781 1.00 91.62 281 VAL A O 1
ATOM 2081 N N . PRO A 1 282 ? -16.694 -4.593 22.988 1.00 94.06 282 PRO A N 1
ATOM 2082 C CA . PRO A 1 282 ? -16.838 -3.145 23.121 1.00 94.06 282 PRO A CA 1
ATOM 2083 C C . PRO A 1 282 ? -18.305 -2.694 23.245 1.00 94.06 282 PRO A C 1
ATOM 2085 O O . PRO A 1 282 ? -19.218 -3.311 22.700 1.00 94.06 282 PRO A O 1
ATOM 2088 N N . PHE A 1 283 ? -18.527 -1.582 23.941 1.00 95.12 283 PHE A N 1
ATOM 2089 C CA . PHE A 1 283 ? -19.829 -0.909 24.033 1.00 95.12 283 PHE A CA 1
ATOM 2090 C C . PHE A 1 283 ? -19.626 0.609 24.093 1.00 95.12 283 PHE A C 1
ATOM 2092 O O . PHE A 1 283 ? -18.504 1.081 24.243 1.00 95.12 283 PHE A O 1
ATOM 2099 N N . PHE A 1 284 ? -20.700 1.381 23.992 1.00 96.25 284 PHE A N 1
ATOM 2100 C CA . PHE A 1 284 ? -20.681 2.834 24.104 1.00 96.25 284 PHE A CA 1
ATOM 2101 C C . PHE A 1 284 ? -21.219 3.293 25.451 1.00 96.25 284 PHE A C 1
ATOM 2103 O O . PHE A 1 284 ? -22.252 2.811 25.910 1.00 96.25 284 PHE A O 1
ATOM 2110 N N . LEU A 1 285 ? -20.534 4.249 26.064 1.00 96.31 285 LEU A N 1
ATOM 2111 C CA . LEU A 1 285 ? -20.893 4.899 27.314 1.00 96.31 285 LEU A CA 1
ATOM 2112 C C . LEU A 1 285 ? -21.146 6.382 27.042 1.00 96.31 285 LEU A C 1
ATOM 2114 O O . LEU A 1 285 ? -20.270 7.063 26.524 1.00 96.31 285 LEU A O 1
ATOM 2118 N N . TYR A 1 286 ? -22.319 6.901 27.394 1.00 96.25 286 TYR A N 1
ATOM 2119 C CA . TYR A 1 286 ? -22.646 8.305 27.125 1.00 96.25 286 TYR A CA 1
ATOM 2120 C C . TYR A 1 286 ? -22.156 9.214 28.248 1.00 96.25 286 TYR A C 1
ATOM 2122 O O . TYR A 1 286 ? -22.311 8.898 29.433 1.00 96.25 286 TYR A O 1
ATOM 2130 N N . GLY A 1 287 ? -21.572 10.349 27.877 1.00 94.62 287 GLY A N 1
ATOM 2131 C CA . GLY A 1 287 ? -21.059 11.339 28.814 1.00 94.62 287 GLY A CA 1
ATOM 2132 C C . GLY A 1 287 ? -20.377 12.501 28.109 1.00 94.62 287 GLY A C 1
ATOM 2133 O O . GLY A 1 287 ? -20.416 12.627 26.888 1.00 94.62 287 GLY A O 1
ATOM 2134 N N . GLU A 1 288 ? -19.765 13.379 28.886 1.00 94.38 288 GLU A N 1
ATOM 2135 C CA . GLU A 1 288 ? -19.137 14.595 28.375 1.00 94.38 288 GLU A CA 1
ATOM 2136 C C . GLU A 1 288 ? -17.678 14.652 28.810 1.00 94.38 288 GLU A C 1
ATOM 2138 O O . GLU A 1 288 ? -17.326 14.256 29.928 1.00 94.38 288 GLU A O 1
ATOM 2143 N N . GLU A 1 289 ? -16.821 15.173 27.938 1.00 91.62 289 GLU A N 1
ATOM 2144 C CA . GLU A 1 289 ? -15.470 15.533 28.339 1.00 91.62 289 GLU A CA 1
ATOM 2145 C C . GLU A 1 289 ? -15.506 16.807 29.177 1.00 91.62 289 GLU A C 1
ATOM 2147 O O . GLU A 1 289 ? -16.085 17.822 28.789 1.00 91.62 289 GLU A O 1
ATOM 2152 N N . ARG A 1 290 ? -14.883 16.750 30.352 1.00 87.81 290 ARG A N 1
ATOM 2153 C CA . ARG A 1 290 ? -14.694 17.912 31.214 1.00 87.81 290 ARG A CA 1
ATOM 2154 C C . ARG A 1 290 ? -13.306 18.498 31.034 1.00 87.81 290 ARG A C 1
ATOM 2156 O O . ARG A 1 290 ? -12.368 17.834 30.589 1.00 87.81 290 ARG A O 1
ATOM 2163 N N . GLU A 1 291 ? -13.182 19.748 31.463 1.00 77.88 291 GLU A N 1
ATOM 2164 C CA . GLU A 1 291 ? -11.914 20.461 31.536 1.00 77.88 291 GLU A CA 1
ATOM 2165 C C . GLU A 1 291 ? -10.850 19.605 32.254 1.00 77.88 291 GLU A C 1
ATOM 2167 O O . GLU A 1 291 ? -11.093 19.043 33.327 1.00 77.88 291 GLU A O 1
ATOM 2172 N N . GLY A 1 292 ? -9.688 19.442 31.614 1.00 79.88 292 GLY A N 1
ATOM 2173 C CA . GLY A 1 292 ? -8.6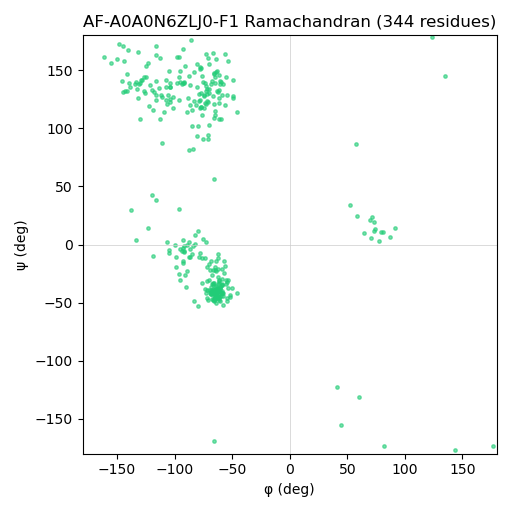31 18.525 32.058 1.00 79.88 292 GLY A CA 1
ATOM 2174 C C . GLY A 1 292 ? -8.693 17.108 31.469 1.00 79.88 292 GLY A C 1
ATOM 2175 O O . GLY A 1 292 ? -8.024 16.220 31.994 1.00 79.88 292 GLY A O 1
ATOM 2176 N N . GLY A 1 293 ? -9.484 16.876 30.412 1.00 81.25 293 GLY A N 1
ATOM 2177 C CA . GLY A 1 293 ? -9.489 15.624 29.634 1.00 81.25 293 GLY A CA 1
ATOM 2178 C C . GLY A 1 293 ? -10.160 14.439 30.334 1.00 81.25 293 GLY A C 1
ATOM 2179 O O . GLY A 1 293 ? -10.003 13.290 29.915 1.00 81.25 293 GLY A O 1
ATOM 2180 N N . ARG A 1 294 ? -10.894 14.702 31.422 1.00 85.50 294 ARG A N 1
ATOM 2181 C CA . ARG A 1 294 ? -11.599 13.672 32.191 1.00 85.50 294 ARG A CA 1
ATOM 2182 C C . ARG A 1 294 ? -12.988 13.453 31.618 1.00 85.50 294 ARG A C 1
ATOM 2184 O O . ARG A 1 294 ? -13.787 14.384 31.552 1.00 85.50 294 ARG A O 1
ATOM 2191 N N . PHE A 1 295 ? -13.297 12.208 31.291 1.00 91.62 295 PHE A N 1
ATOM 2192 C CA . PHE A 1 295 ? -14.641 11.819 30.898 1.00 91.62 295 PHE A CA 1
ATOM 2193 C C . PHE A 1 295 ? -15.569 11.756 32.119 1.00 91.62 295 PHE A C 1
ATOM 2195 O O . PHE A 1 295 ? -15.251 11.112 33.122 1.00 91.62 295 PHE A O 1
ATOM 2202 N N . ALA A 1 296 ? -16.720 12.421 32.037 1.00 91.75 296 ALA A N 1
ATOM 2203 C CA . ALA A 1 296 ? -17.771 12.373 33.042 1.00 91.75 296 ALA A CA 1
ATOM 2204 C C . ALA A 1 296 ? -19.004 11.660 32.462 1.00 91.75 296 ALA A C 1
ATOM 2206 O O . ALA A 1 296 ? -19.699 12.242 31.624 1.00 91.75 296 ALA A O 1
ATOM 2207 N N . PRO A 1 297 ? -19.307 10.426 32.906 1.00 92.88 297 PRO A N 1
ATOM 2208 C CA . PRO A 1 297 ? -20.476 9.705 32.422 1.00 92.88 297 PRO A CA 1
ATOM 2209 C C . PRO A 1 297 ? -21.785 10.443 32.737 1.00 92.88 297 PRO A C 1
ATOM 2211 O O . PRO A 1 297 ? -21.921 11.071 33.793 1.00 92.88 297 PRO A O 1
ATOM 2214 N N . ALA A 1 298 ? -22.763 10.330 31.841 1.00 92.56 298 ALA A N 1
ATOM 2215 C CA . ALA A 1 298 ? -24.082 10.927 32.000 1.00 92.56 298 ALA A CA 1
ATOM 2216 C C . ALA A 1 298 ? -24.787 10.363 33.245 1.00 92.56 298 ALA A C 1
ATOM 2218 O O . ALA A 1 298 ? -24.980 9.153 33.377 1.00 92.56 298 ALA A O 1
ATOM 2219 N N . GLY A 1 299 ? -25.159 11.252 34.170 1.00 87.50 299 GLY A N 1
ATOM 2220 C CA . GLY A 1 299 ? -25.741 10.888 35.467 1.00 87.50 299 GLY A CA 1
ATOM 2221 C C . GLY A 1 299 ? -27.267 10.980 35.545 1.00 87.50 299 GLY A C 1
ATOM 2222 O O . GLY A 1 299 ? -27.847 10.521 36.530 1.00 87.50 299 GLY A O 1
ATOM 2223 N N . ASP A 1 300 ? -27.930 11.577 34.549 1.00 90.19 300 ASP A N 1
ATOM 2224 C CA . ASP A 1 300 ? -29.385 11.738 34.560 1.00 90.19 300 ASP A CA 1
ATOM 2225 C C . ASP A 1 300 ? -30.085 10.490 34.015 1.00 90.19 300 ASP A C 1
ATOM 2227 O O . ASP A 1 300 ? -30.002 10.170 32.837 1.00 90.19 300 ASP A O 1
ATOM 2231 N N . ARG A 1 301 ? -30.855 9.804 34.861 1.00 91.94 301 ARG A N 1
ATOM 2232 C CA . ARG A 1 301 ? -31.649 8.629 34.472 1.00 91.94 301 ARG A CA 1
ATOM 2233 C C . ARG A 1 301 ? -32.750 8.936 33.445 1.00 91.94 301 ARG A C 1
ATOM 2235 O O . ARG A 1 301 ? -33.255 8.007 32.819 1.00 91.94 301 ARG A O 1
ATOM 2242 N N . LYS A 1 302 ? -33.214 10.181 33.340 1.00 91.88 302 LYS A N 1
ATOM 2243 C CA . LYS A 1 302 ? -34.366 10.542 32.496 1.00 91.88 302 LYS A CA 1
ATOM 2244 C C . LYS A 1 302 ? -33.974 10.902 31.070 1.00 91.88 302 LYS A C 1
ATOM 2246 O O . LYS A 1 302 ? -34.820 10.804 30.186 1.00 91.88 302 LYS A O 1
ATOM 2251 N N . GLN A 1 303 ? -32.729 11.312 30.857 1.00 90.81 303 GLN A N 1
ATOM 2252 C CA . GLN A 1 303 ? -32.259 11.814 29.577 1.00 90.81 303 GLN A CA 1
ATOM 2253 C C . GLN A 1 303 ? -30.812 11.390 29.340 1.00 90.81 303 GLN A C 1
ATOM 2255 O O . GLN A 1 303 ? -29.953 11.565 30.201 1.00 90.81 303 GLN A O 1
ATOM 2260 N N . VAL A 1 304 ? -30.545 10.854 28.151 1.00 92.06 304 VAL A N 1
ATOM 2261 C CA . VAL A 1 304 ? -29.180 10.627 27.673 1.00 92.06 304 VAL A CA 1
ATOM 2262 C C . VAL A 1 304 ? -28.575 11.988 27.331 1.00 92.06 304 VAL A C 1
ATOM 2264 O O . VAL A 1 304 ? -29.144 12.730 26.529 1.00 92.06 304 VAL A O 1
ATOM 2267 N N . THR A 1 305 ? -27.439 12.322 27.935 1.00 91.19 305 THR A N 1
ATOM 2268 C CA . THR A 1 305 ? -26.682 13.546 27.640 1.00 91.19 305 THR A CA 1
ATOM 2269 C C . THR A 1 305 ? -25.257 13.199 27.226 1.00 91.19 305 THR A C 1
ATOM 2271 O O . THR A 1 305 ? -24.735 12.146 27.598 1.00 91.19 305 THR A O 1
ATOM 2274 N N . GLY A 1 306 ? -24.621 14.097 26.475 1.00 90.56 306 GLY A N 1
ATOM 2275 C CA . GLY A 1 306 ? -23.246 13.930 26.020 1.00 90.56 306 GLY A CA 1
ATOM 2276 C C . GLY A 1 306 ? -23.077 13.050 24.780 1.00 90.56 306 GLY A C 1
ATOM 2277 O O . GLY A 1 306 ? -24.044 12.648 24.132 1.00 90.56 306 GLY A O 1
ATOM 2278 N N . GLN A 1 307 ? -21.815 12.790 24.444 1.00 92.62 307 GLN A N 1
ATOM 2279 C CA . GLN A 1 307 ? -21.406 12.003 23.286 1.00 92.62 307 GLN A CA 1
ATOM 2280 C C . GLN A 1 307 ? -21.152 10.540 23.685 1.00 92.62 307 GLN A C 1
ATOM 2282 O O . GLN A 1 307 ? -20.756 10.268 24.825 1.00 92.62 307 GLN A O 1
ATOM 2287 N N . PRO A 1 308 ? -21.389 9.581 22.775 1.00 94.44 308 PRO A N 1
ATOM 2288 C CA . PRO A 1 308 ? -21.062 8.184 23.013 1.00 94.44 308 PRO A CA 1
ATOM 2289 C C . PRO A 1 308 ? -19.540 7.992 22.987 1.00 94.44 308 PRO A C 1
ATOM 2291 O O . PRO A 1 308 ? -18.886 8.282 21.991 1.00 94.44 308 PRO A O 1
ATOM 2294 N N . LEU A 1 309 ? -18.979 7.465 24.072 1.00 94.31 309 LEU A N 1
ATOM 2295 C CA . LEU A 1 309 ? -17.577 7.069 24.167 1.00 94.31 309 LEU A CA 1
ATOM 2296 C C . LEU A 1 309 ? -17.464 5.551 24.069 1.00 94.31 309 LEU A C 1
ATOM 2298 O O . LEU A 1 309 ? -18.087 4.828 24.850 1.00 94.31 309 LEU A O 1
ATOM 2302 N N . ARG A 1 310 ? -16.662 5.053 23.131 1.00 94.94 310 ARG A N 1
ATOM 2303 C CA . ARG A 1 310 ? -16.457 3.616 22.959 1.00 94.94 310 ARG A CA 1
ATOM 2304 C C . ARG A 1 310 ? -15.520 3.075 24.033 1.00 94.94 310 ARG A C 1
ATOM 2306 O O . ARG A 1 310 ? -14.358 3.451 24.103 1.00 94.94 310 ARG A O 1
ATOM 2313 N N . VAL A 1 311 ? -16.024 2.153 24.841 1.00 95.38 311 VAL A N 1
ATOM 2314 C CA . VAL A 1 311 ? -15.281 1.453 25.888 1.00 95.38 311 VAL A CA 1
ATOM 2315 C C . VAL A 1 311 ? -14.910 0.067 25.376 1.00 95.38 311 VAL A C 1
ATOM 2317 O O . VAL A 1 311 ? -15.786 -0.751 25.083 1.00 95.38 311 VAL A O 1
ATOM 2320 N N . VAL A 1 312 ? -13.611 -0.201 25.274 1.00 96.38 312 VAL A N 1
ATOM 2321 C CA . VAL A 1 312 ? -13.056 -1.457 24.741 1.00 96.38 312 VAL A CA 1
ATOM 2322 C C . VAL A 1 312 ? -12.652 -2.434 25.840 1.00 96.38 312 VAL A C 1
ATOM 2324 O O . VAL A 1 312 ? -12.568 -3.638 25.601 1.00 96.38 312 VAL A O 1
ATOM 2327 N N . ARG A 1 313 ? -12.466 -1.946 27.070 1.00 96.12 313 ARG A N 1
ATOM 2328 C CA . ARG A 1 313 ? -12.114 -2.775 28.226 1.00 96.12 313 ARG A CA 1
ATOM 2329 C C . ARG A 1 313 ? -12.839 -2.306 29.480 1.00 96.12 313 ARG A C 1
ATOM 2331 O O . ARG A 1 313 ? -13.062 -1.117 29.669 1.00 96.12 313 ARG A O 1
ATOM 2338 N N . LEU A 1 314 ? -13.179 -3.250 30.355 1.00 95.94 314 LEU A N 1
ATOM 2339 C CA . LEU A 1 314 ? -13.729 -2.994 31.687 1.00 95.94 314 LEU A CA 1
ATOM 2340 C C . LEU A 1 314 ? -13.023 -3.869 32.719 1.00 95.94 314 LEU A C 1
ATOM 2342 O O . LEU A 1 314 ? -12.816 -5.061 32.488 1.00 95.94 314 LEU A O 1
ATOM 2346 N N . TRP A 1 315 ? -12.708 -3.302 33.879 1.00 95.06 315 TRP A N 1
ATOM 2347 C CA . TRP A 1 315 ? -12.190 -4.053 35.022 1.00 95.06 315 TRP A CA 1
ATOM 2348 C C . TRP A 1 315 ? -12.620 -3.422 36.348 1.00 95.06 315 TRP A C 1
ATOM 2350 O O . TRP A 1 315 ? -13.248 -2.363 36.399 1.00 95.06 315 TRP A O 1
ATOM 2360 N N . MET A 1 316 ? -12.315 -4.124 37.436 1.00 94.12 316 MET A N 1
ATOM 2361 C CA . MET A 1 316 ? -12.551 -3.675 38.804 1.00 94.12 316 MET A CA 1
ATOM 2362 C C . MET A 1 316 ? -11.210 -3.521 39.517 1.00 94.12 316 MET A C 1
ATOM 2364 O O . MET A 1 316 ? -10.332 -4.371 39.367 1.00 94.12 316 MET A O 1
ATOM 2368 N N . SER A 1 317 ? -11.081 -2.476 40.329 1.00 93.00 317 SER A N 1
ATOM 2369 C CA . SER A 1 317 ? -10.012 -2.339 41.320 1.00 93.00 317 SER A CA 1
ATOM 2370 C C . SER A 1 317 ? -10.657 -1.971 42.655 1.00 93.00 317 SER A C 1
ATOM 2372 O O . SER A 1 317 ? -11.225 -0.888 42.812 1.00 93.00 317 SER A O 1
ATOM 2374 N N . GLY A 1 318 ? -10.670 -2.924 43.591 1.00 91.25 318 GLY A N 1
ATOM 2375 C CA . GLY A 1 318 ? -11.508 -2.844 44.791 1.00 91.25 318 GLY A CA 1
ATOM 2376 C C . GLY A 1 318 ? -12.999 -2.760 44.439 1.00 91.25 318 GLY A C 1
ATOM 2377 O O . GLY A 1 318 ? -13.492 -3.521 43.607 1.00 91.25 318 GLY A O 1
ATOM 2378 N N . ASP A 1 319 ? -13.706 -1.803 45.043 1.00 90.00 319 ASP A N 1
ATOM 2379 C CA . ASP A 1 319 ? -15.142 -1.568 44.813 1.00 90.00 319 ASP A CA 1
ATOM 2380 C C . ASP A 1 319 ? -15.439 -0.620 43.637 1.00 90.00 319 ASP A C 1
ATOM 2382 O O . ASP A 1 319 ? -16.603 -0.305 43.357 1.00 90.00 319 ASP A O 1
ATOM 2386 N N . ILE A 1 320 ? -14.394 -0.162 42.943 1.00 91.62 320 ILE A N 1
ATOM 2387 C CA . ILE A 1 320 ? -14.472 0.836 41.878 1.00 91.62 320 ILE A CA 1
ATOM 2388 C C . ILE A 1 320 ? -14.326 0.153 40.519 1.00 91.62 320 ILE A C 1
ATOM 2390 O O . ILE A 1 320 ? -13.460 -0.703 40.315 1.00 91.62 320 ILE A O 1
ATOM 2394 N N . ARG A 1 321 ? -15.184 0.551 39.579 1.00 94.00 321 ARG A N 1
ATOM 2395 C CA . ARG A 1 321 ? -15.121 0.124 38.186 1.00 94.00 321 ARG A CA 1
ATOM 2396 C C . ARG A 1 321 ? -14.287 1.101 37.370 1.00 94.00 321 ARG A C 1
ATOM 2398 O O . ARG A 1 321 ? -14.425 2.314 37.509 1.00 94.00 321 ARG A O 1
ATOM 2405 N N . TYR A 1 322 ? -13.493 0.538 36.475 1.00 94.94 322 TYR A N 1
ATOM 2406 C CA . TYR A 1 322 ? -12.693 1.263 35.504 1.00 94.94 322 TYR A CA 1
ATOM 2407 C C . TYR A 1 322 ? -13.020 0.771 34.098 1.00 94.94 322 TYR A C 1
ATOM 2409 O O . TYR A 1 322 ? -13.475 -0.366 33.916 1.00 94.94 322 TYR A O 1
ATOM 2417 N N . GLY A 1 323 ? -12.815 1.640 33.118 1.00 95.19 323 GLY A N 1
ATOM 2418 C CA . GLY A 1 323 ? -12.873 1.299 31.705 1.00 95.19 323 GLY A CA 1
ATOM 2419 C C . GLY A 1 323 ? -11.669 1.844 30.953 1.00 95.19 323 GLY A C 1
ATOM 2420 O O . GLY A 1 323 ? -10.954 2.691 31.470 1.00 95.19 323 GLY A O 1
ATOM 2421 N N . GLU A 1 324 ? -11.458 1.361 29.740 1.00 95.94 324 GLU A N 1
ATOM 2422 C CA . GLU A 1 324 ? -10.474 1.899 28.797 1.00 95.94 324 GLU A CA 1
ATOM 2423 C C . GLU A 1 324 ? -11.209 2.192 27.496 1.00 95.94 324 GLU A C 1
ATOM 2425 O O . GLU A 1 324 ? -12.008 1.358 27.045 1.00 95.94 324 GLU A O 1
ATOM 2430 N N . ASP A 1 325 ? -10.997 3.380 26.938 1.00 94.44 325 ASP A N 1
ATOM 2431 C CA . ASP A 1 325 ? -11.504 3.716 25.609 1.00 94.44 325 ASP A CA 1
ATOM 2432 C C . ASP A 1 325 ? -10.548 3.258 24.497 1.00 94.44 325 ASP A C 1
ATOM 2434 O O . ASP A 1 325 ? -9.473 2.718 24.751 1.00 94.44 325 ASP A O 1
ATOM 2438 N N . GLU A 1 326 ? -10.951 3.436 23.241 1.00 91.62 326 GLU A N 1
ATOM 2439 C CA . GLU A 1 326 ? -10.162 3.005 22.078 1.00 91.62 326 GLU A CA 1
ATOM 2440 C C . GLU A 1 326 ? -8.813 3.726 21.919 1.00 91.62 326 GLU A C 1
ATOM 2442 O O . GLU A 1 326 ? -7.949 3.249 21.187 1.00 91.62 326 GLU A O 1
ATOM 2447 N N . THR A 1 327 ? -8.605 4.837 22.631 1.00 89.56 327 THR A N 1
ATOM 2448 C CA . THR A 1 327 ? -7.332 5.572 22.652 1.00 89.56 327 THR A CA 1
ATOM 2449 C C . THR A 1 327 ? -6.380 5.077 23.745 1.00 89.56 327 THR A C 1
ATOM 2451 O O . THR A 1 327 ? -5.273 5.595 23.883 1.00 89.56 327 THR A O 1
ATOM 2454 N N . GLY A 1 328 ? -6.799 4.083 24.538 1.00 91.12 328 GLY A N 1
ATOM 2455 C CA . GLY A 1 328 ? -6.053 3.590 25.695 1.00 91.12 328 GLY A CA 1
ATOM 2456 C C . GLY A 1 328 ? -6.227 4.454 26.949 1.00 91.12 328 GLY A C 1
ATOM 2457 O O . GLY A 1 328 ? -5.492 4.282 27.923 1.00 91.12 328 GLY A O 1
ATOM 2458 N N . ARG A 1 329 ? -7.170 5.408 26.959 1.00 92.56 329 ARG A N 1
ATOM 2459 C CA . ARG A 1 329 ? -7.407 6.275 28.119 1.00 92.56 329 ARG A CA 1
ATOM 2460 C C . ARG A 1 329 ? -8.228 5.545 29.176 1.00 92.56 329 ARG A C 1
ATOM 2462 O O . ARG A 1 329 ? -9.317 5.041 28.904 1.00 92.56 329 ARG A O 1
ATOM 2469 N N . GLU A 1 330 ? -7.738 5.578 30.414 1.00 93.62 330 GLU A N 1
ATOM 2470 C CA . GLU A 1 330 ? -8.448 5.044 31.575 1.00 93.62 330 GLU A CA 1
ATOM 2471 C C . GLU A 1 330 ? -9.628 5.945 31.982 1.00 93.62 330 GLU A C 1
ATOM 2473 O O . GLU A 1 330 ? -9.508 7.162 32.151 1.00 93.62 330 GLU A O 1
ATOM 2478 N N . LEU A 1 331 ? -10.779 5.316 32.189 1.00 93.75 331 LEU A N 1
ATOM 2479 C CA . LEU A 1 331 ? -12.039 5.920 32.586 1.00 93.75 331 LEU A CA 1
ATOM 2480 C C . LEU A 1 331 ? -12.387 5.489 34.007 1.00 93.75 331 LEU A C 1
ATOM 2482 O O . LEU A 1 331 ? -12.457 4.300 34.319 1.00 93.75 331 LEU A O 1
ATOM 2486 N N . TYR A 1 332 ? -12.693 6.462 34.857 1.00 92.38 332 TYR A N 1
ATOM 2487 C CA . TYR A 1 332 ? -13.156 6.217 36.217 1.00 92.38 332 TYR A CA 1
ATOM 2488 C C . TYR A 1 332 ? -14.688 6.088 36.253 1.00 92.38 332 TYR A C 1
ATOM 2490 O O . TYR A 1 332 ? -15.399 7.062 36.004 1.00 92.38 332 TYR A O 1
ATOM 2498 N N . LEU A 1 333 ? -15.210 4.901 36.586 1.00 91.38 333 LEU A N 1
ATOM 2499 C CA . LEU A 1 333 ? -16.635 4.550 36.458 1.00 91.38 333 LEU A CA 1
ATOM 2500 C C . LEU A 1 333 ? -17.320 4.260 37.808 1.00 91.38 333 LEU A C 1
ATOM 2502 O O . LEU A 1 333 ? -18.185 3.385 37.895 1.00 91.38 333 LEU A O 1
ATOM 2506 N N . TRP A 1 334 ? -16.968 5.021 38.853 1.00 90.88 334 TRP A N 1
ATOM 2507 C CA . TRP A 1 334 ? -17.546 4.956 40.209 1.00 90.88 334 TRP A CA 1
ATOM 2508 C C . TRP A 1 334 ? -17.724 3.513 40.742 1.00 90.88 334 TRP A C 1
ATOM 2510 O O . TRP A 1 334 ? -16.992 2.598 40.374 1.00 90.88 334 TRP A O 1
ATOM 2520 N N . GLY A 1 335 ? -18.654 3.299 41.679 1.00 87.88 335 GLY A N 1
ATOM 2521 C CA . GLY A 1 335 ? -18.858 2.005 42.329 1.00 87.88 335 GLY A CA 1
ATOM 2522 C C . GLY A 1 335 ? -19.483 0.925 41.437 1.00 87.88 335 GLY A C 1
ATOM 2523 O O . GLY A 1 335 ? -20.179 1.197 40.457 1.00 87.88 335 GLY A O 1
ATOM 2524 N N . ALA A 1 336 ? -19.321 -0.339 41.838 1.00 85.00 336 ALA A N 1
ATOM 2525 C CA . ALA A 1 336 ? -19.822 -1.508 41.105 1.00 85.00 336 ALA A CA 1
ATOM 2526 C C . ALA A 1 336 ? -21.333 -1.474 40.768 1.00 85.00 336 ALA A C 1
ATOM 2528 O O . ALA A 1 336 ? -21.752 -2.031 39.746 1.00 85.00 336 ALA A O 1
ATOM 2529 N N . ALA A 1 337 ? -22.152 -0.832 41.605 1.00 88.38 337 ALA A N 1
ATOM 2530 C CA . ALA A 1 337 ? -23.604 -0.730 41.434 1.00 88.38 337 ALA A CA 1
ATOM 2531 C C . ALA A 1 337 ? -24.062 0.524 40.662 1.00 88.38 337 ALA A C 1
ATOM 2533 O O . ALA A 1 337 ? -25.263 0.682 40.429 1.00 88.38 337 ALA A O 1
ATOM 2534 N N . SER A 1 338 ? -23.135 1.397 40.258 1.00 92.31 338 SER A N 1
ATOM 2535 C CA . SER A 1 338 ? -23.455 2.600 39.490 1.00 92.31 338 SER A CA 1
ATOM 2536 C C . SER A 1 338 ? -24.108 2.245 38.155 1.00 92.31 338 SER A C 1
ATOM 2538 O O . SER A 1 338 ? -23.746 1.259 37.499 1.00 92.31 338 SER A O 1
ATOM 2540 N N . LYS A 1 339 ? -25.107 3.049 37.781 1.00 94.06 339 LYS A N 1
ATOM 2541 C CA . LYS A 1 339 ? -25.826 2.942 36.512 1.00 94.06 339 LYS A CA 1
ATOM 2542 C C . LYS A 1 339 ? -25.381 4.040 35.563 1.00 94.06 339 LYS A C 1
ATOM 2544 O O . LYS A 1 339 ? -25.028 5.126 36.009 1.00 94.06 339 LYS A O 1
ATOM 2549 N N . PHE A 1 340 ? -25.430 3.720 34.281 1.00 95.62 340 PHE A N 1
ATOM 2550 C CA . PHE A 1 340 ? -24.983 4.569 33.195 1.00 95.62 340 PHE A CA 1
ATOM 2551 C C . PHE A 1 340 ? -25.893 4.382 31.992 1.00 95.62 340 PHE A C 1
ATOM 2553 O O . PHE A 1 340 ? -26.524 3.331 31.845 1.00 95.62 340 PHE A O 1
ATOM 2560 N N . TRP A 1 341 ? -25.901 5.374 31.112 1.00 97.19 341 TRP A N 1
ATOM 2561 C CA . TRP A 1 341 ? -26.383 5.198 29.751 1.00 97.19 341 TRP A CA 1
ATOM 2562 C C . TRP A 1 341 ? -25.332 4.450 28.940 1.00 97.19 341 TRP A C 1
ATOM 2564 O O . TRP A 1 341 ? -24.249 4.981 28.688 1.00 97.19 341 TRP A O 1
ATOM 2574 N N . ALA A 1 342 ? -25.648 3.212 28.564 1.00 95.44 342 ALA A N 1
ATOM 2575 C CA . ALA A 1 342 ? -24.771 2.362 27.774 1.00 95.44 342 ALA A CA 1
ATOM 2576 C C . ALA A 1 342 ? -25.513 1.775 26.569 1.00 95.44 342 ALA A C 1
ATOM 2578 O O . ALA A 1 342 ? -26.671 1.386 26.693 1.00 95.44 342 ALA A O 1
ATOM 2579 N N . ALA A 1 343 ? -24.839 1.674 25.427 1.00 95.00 343 ALA A N 1
ATOM 2580 C CA . ALA A 1 343 ? -25.359 1.063 24.206 1.00 95.00 343 ALA A CA 1
ATOM 2581 C C . ALA A 1 343 ? -24.388 -0.011 23.693 1.00 95.00 343 ALA A C 1
ATOM 2583 O O . ALA A 1 343 ? -23.179 0.176 23.804 1.00 95.00 343 ALA A O 1
ATOM 2584 N N . PRO A 1 344 ? -24.858 -1.131 23.120 1.00 92.12 344 PRO A N 1
ATOM 2585 C CA . PRO A 1 344 ? -23.967 -2.097 22.481 1.00 92.12 344 PRO A CA 1
ATOM 2586 C C . PRO A 1 344 ? -23.298 -1.479 21.244 1.00 92.12 344 PRO A C 1
ATOM 2588 O O . PRO A 1 344 ? -23.919 -0.668 20.555 1.00 92.12 344 PRO A O 1
ATOM 2591 N N . ALA A 1 345 ? -22.058 -1.871 20.949 1.00 87.38 345 ALA A N 1
ATOM 2592 C CA . ALA A 1 345 ? -21.447 -1.570 19.657 1.00 87.38 345 ALA A CA 1
ATOM 2593 C C . ALA A 1 345 ? -22.078 -2.480 18.592 1.00 87.38 345 ALA A C 1
ATOM 2595 O O . ALA A 1 345 ? -22.073 -3.701 18.771 1.00 87.38 345 ALA A O 1
ATOM 2596 N N . ARG A 1 346 ? -22.687 -1.892 17.556 1.00 74.50 346 ARG A N 1
ATOM 2597 C CA . ARG A 1 346 ? -23.295 -2.621 16.435 1.00 74.50 346 ARG A CA 1
ATOM 2598 C C . ARG A 1 346 ? -22.424 -2.571 15.197 1.00 74.50 346 ARG A C 1
ATOM 2600 O O . ARG A 1 346 ? -21.797 -1.508 14.983 1.00 74.50 346 ARG A O 1
#

pLDDT: mean 78.52, std 16.82, range [35.34, 97.19]

Secondary structure (DSSP, 8-state):
---B--HHHHHHHHTTS--TTSTT--TTSTTGGGTT-SSTTS-HHHHHHHHHTTSEEEPTT-B-TTT--B---EEEE-HHHHHHHHHHHT-PPPPBHHHHHHHHHHHTT----------GGG---TT-EEEE-SSSEEEEEETTEEEEEEE--S-TT-SEEEE-TT-SSTT-EEEEES-HHHHHHHHHTTS-EEHHHHHHHHT--HHHHHHHHHHHHHHHHTTS---SBSS---GGG-EE-HHHHHHHHHHHHHHHHHHHHHHTSPPB---EEEESTTPPSSEEEEEEEETTTEEEE---TTS--SEEEEEEEEEEETTEEEEEETT--EEEEEETT-EEEEEEB-

Radius of gyration: 28.95 Å; Cα contacts (8 Å, |Δi|>4): 565; chains: 1; bounding box: 76×49×72 Å

Nearest PDB structures (foldseek):
  7qh6-assembly1_D  TM=4.464E-01  e=4.987E-01  Homo sapiens
  6z6l-assembly1_LA  TM=4.691E-01  e=5.575E-01  Homo sapiens
  7a01-assembly1_92  TM=3.810E-01  e=4.987E-01  Oryctolagus cuniculus
  5z78-assembly2_C  TM=5.270E-01  e=1.797E+00  Homo sapiens

Solvent-accessible surface area (backbone atoms only — not comparable to full-atom values): 19664 Å² total; per-residue (Å²): 131,86,59,53,60,50,72,70,46,49,53,50,45,48,70,55,55,87,65,78,82,62,79,79,56,56,81,87,41,91,68,34,81,56,76,79,68,62,81,86,79,60,55,68,73,45,53,57,49,38,40,75,65,57,28,40,42,72,48,84,86,47,56,38,88,92,73,74,42,79,48,90,43,77,68,44,56,30,76,34,22,45,59,51,23,59,57,46,76,76,73,50,79,78,58,39,53,66,60,48,53,50,38,49,52,51,64,74,62,64,80,70,76,78,66,80,80,70,45,57,72,74,56,86,52,74,73,48,49,61,43,78,70,59,99,47,29,32,37,44,35,36,91,91,42,67,25,40,37,33,61,62,70,79,42,95,70,25,26,31,41,13,34,20,89,60,24,96,40,101,78,21,48,49,44,58,28,80,45,34,60,61,32,52,51,37,34,50,41,35,36,57,37,40,34,44,51,51,12,67,50,72,74,49,51,45,62,58,51,49,55,45,45,49,53,51,40,60,56,35,58,77,76,43,101,60,72,37,59,75,46,75,87,52,76,58,74,17,27,25,24,12,58,43,46,52,51,43,53,51,55,52,53,49,49,55,51,51,52,52,52,62,71,65,52,68,46,69,43,78,73,38,84,38,54,70,75,88,63,66,69,50,22,22,40,26,16,39,78,40,93,88,80,43,68,44,68,32,78,55,90,88,52,92,45,68,50,76,42,53,32,58,41,76,52,72,63,86,67,34,28,36,33,24,32,84,86,70,47,81,39,79,53,56,45,70,81,46,62,35,38,37,14,51,57,83

Sequence (346 aa):
MARTITRPQFEALRTAAPVTEWQDLPASHALASLKDRRAVVARRSTVDVLVRLGLVELADGAVSEETGRPWNRIHALTPAGEAIAASLEEGGPLVTLDRIAEAVAAQATTPATPAPAVTPGDVIRPGVTIRKDGRMQWTVERDGHMGVIFDEGGMSRGRWAAWSPFAATRHNIAAFTHNAEEAVDAILATLPARVSTLAKASGHTPADIVDEAGTLADEWASQGPRAVFRTAVIADEAELSGPAALAVLEALAARAAEETAAEAAPVPGEPEWRTLKGVQVPFFLYGEEREGGRFAPAGDRKQVTGQPLRVVRLWMSGDIRYGEDETGRELYLWGAASKFWAAPAR

Foldseek 3Di:
DFAFDDPLLLVLLLVQADPVPLPPDPCPDPCVVCVPDFSVPRDPVSVVVCVVLQQFDWDPDDADPVPRHDDTTGPHTDQLSNVVSVCPVVVDDTDGSVSSVVSVVVVVPPPPPDDPQDALCNDDAQQWDWDDPDDFKIWIDHPNAIKMWGQCDDDPQARIWIAGPQDPDPRRTQGHHPHSNVSNLSRLLRDKHFLLSLCVRLVHDSVLLVVLLVVVVVVVVVVDDDFQWPDDDDGRRTIGGSNNSVVSSVVVVVVVVVVVVVVPFFDFAAWDWFFCVPPDPFKWFAFAQDDPRATDGDQDNVDGDHDTFTWHDWDDDPQWIWTAGPVRDIHTHGGRRDITTMTGGD